Protein 1U7L (pdb70)

Radius of gyration: 34.88 Å; Cα contacts (8 Å, |Δi|>4): 505; chains: 1; bounding box: 40×66×103 Å

Nearest PDB structures (foldseek):
  1u7l-assembly1_A  TM=1.003E+00  e=3.099E-62  Saccharomyces cerevisiae
  3j9u-assembly1_O  TM=9.100E-01  e=1.781E-46  Saccharomyces cerevisiae
  9brt-assembly1_6  TM=9.009E-01  e=5.399E-28  Mus musculus
  6vqi-assembly1_G  TM=9.034E-01  e=8.541E-28  Rattus norvegicus
  7uzj-assembly1_G  TM=8.502E-01  e=1.818E-26  Rattus norvegicus

Organism: Saccharomyces cerevisiae (strain ATCC 204508 / S288c) (NCBI:txid559292)

Secondary structure (DSSP, 8-state):
-----EEEEEEEETT---TTSTT--HHHHHHHTGGGGTSEEEE------B-S-GGGHHHHHHHHHHHHHHHHHHHHHHHHHHHHTTSS-SSS--S--BTTB-HHHHHHT----TTTS-TTSBHHHHHHHHHHHHHHHHHHHHHHHHHHHHHHHHHHHHHHHT-S-TTTS--TTT--GGGS--S-SSEEEEEEEEEGGGHHHHHHHGGGSSTTBPTT--EEEEE-SSEEEEEEEEEGGGHHHHHHHHHHTT-EEE-----HHHHHHHHHHHHHHHHHHHHHHHHHHHHHHHHHHHHHHHHHHHHHHHHHHHHHHHH-SS--EEEEEEEEPTT-HHHHHHHHHHHHGGGG-TT----SSEEEEEE-

Foldseek 3Di:
DAFWWKKKKAKDFQPAWFPVDPPDDRVVCCQAPQVRNPWDKAFADFDPAAAPDPVCLVVLLVLLVVLLVVLLVLLVVLLVVCCVLVVAHDRDGSADDFPPHRPVVCRRDPDDPCVPQPRVDHSVVSSVVLSVVLVVLSVVLVVLVVQLVVLVVLLVVLVVLQDDAPLRHNCLVQDDPVLWDPDDPWKIKWKKKAFPVCVVVCVVPLCVLWPFWDPPSWDFRDHDPTTTIIMTMGTPVTVVSSCVSCVVVVIRIDDDDDDPVVSVVSVVSNVVSVVSSVVSSVVSNVSSNVSSNSSVSSSVSSVSSSLQSQCCVQVNDPRRMRIMMIGAGGPCPVVSLVSCCNTRLCSLPPVPCVPSRRMDMDID

Sequence (364 aa):
LYTANDFILISLPQNAQPVTAPGSKTDSWFNETLIGGRAFVSDFKIPEFKIGSLDTLIVESEELSKVDNQIGASIGKIIEILQGLNETSTNAYRTLPINNMPVPEYLENFQWQTRKFKLDKSIKDLITLISNESSQLDADVRATYANYNSAKTNLAAAERKKTGDLSVRSLHDIVKPEDFVLNSEHLTTVLVAVPKSLKSDFEKSYETLSKNVVPASASVIAEDAEYVLFNVHLFKKNVQEFTTAAREKKFIPREFNYSEELIDQLKKEHDSAASLEQSLRVQLVRLAKTAYVDVFINWFHIKALRVYVESVLRYGLPPHFNIKIIAVPPKNLSKCKSELIDAFGFLGGNAFMYEPFVMYIINL

GO terms:
  GO:0000221 vacuolar proton-transporting V-type ATPase, V1 domain (C, TAS)
  GO:0007035 vacuolar acidification (P, TAS)
  GO:0046961 proton-transporting ATPase activity, rotational mechanism (F, TAS)
  GO:0000329 fungal-type vacuole membrane (C, HDA)
  GO:0005515 protein binding (F, IPI)
  GO:1902600 proton transmembrane transport (P, IDA)
  GO:0000221 vacuolar proton-transporting V-type ATPase, V1 domain (C, IDA)
  GO:1902600 proton transmembrane transport (P, IC)
  GO:0007035 vacuolar acidification (P, IC)
  GO:0046961 proton-transporting ATPase activity, rotational mechanism (F, IC)

InterPro domains:
  IPR004907 ATPase, V1 complex, subunit C [PF03223] (11-386)
  IPR004907 ATPase, V1 complex, subunit C [PTHR10137] (10-392)
  IPR004907 ATPase, V1 complex, subunit C [cd14785] (11-390)
  IPR036132 Vacuolar ATP synthase subunit C superfamily [SSF118203] (6-392)

B-factor: mean 35.55, std 11.88, range [16.34, 91.63]

CATH classification: 3.30.70.1180 (+2 more: 1.20.1460.10, 3.30.70.100)

Solvent-accessible surface area: 19521 Å² total; per-residue (Å²): 192,128,49,32,60,15,13,0,1,1,0,2,26,110,135,9,104,3,84,84,16,119,88,36,161,12,78,38,7,1,83,122,65,0,10,59,29,184,12,114,21,17,87,5,124,32,25,134,5,102,39,56,45,118,133,54,5,113,99,9,20,111,67,0,35,107,1,8,96,82,8,19,70,10,7,30,54,1,30,107,6,1,39,66,12,130,51,26,56,76,83,37,178,21,40,23,77,0,89,152,57,78,4,71,73,17,3,69,92,5,117,11,78,71,236,100,1,107,57,93,70,22,0,128,70,0,8,70,64,0,19,90,49,4,64,105,29,26,49,52,2,116,65,28,63,62,80,11,54,62,3,100,93,79,26,58,50,3,82,190,84,58,80,53,51,6,20,104,42,23,3,4,61,49,14,131,50,141,20,18,44,72,163,31,144,125,59,24,11,17,2,0,0,0,32,89,107,48,72,56,49,0,79,169,19,13,72,120,16,8,145,60,11,52,101,88,16,26,51,60,40,20,115,43,92,112,35,2,0,4,7,0,37,0,73,95,163,12,40,157,84,0,22,78,24,0,144,137,72,147,0,68,15,38,171,28,124,32,48,97,127,68,11,60,103,36,83,117,59,40,94,69,7,39,68,87,30,121,50,14,79,79,80,0,23,143,44,0,75,79,0,1,31,59,0,1,20,1,19,0,0,0,14,0,0,39,0,7,0,34,0,8,66,75,44,31,85,87,33,103,24,27,22,10,6,0,29,9,34,60,195,44,41,95,112,0,51,54,38,0,57,87,0,0,14,81,45,16,33,132,98,119,220,166,39,14,1,1,8,42,53,4,104,24

Structure (mmCIF, N/CA/C/O backbone):
data_1U7L
#
_entry.id   1U7L
#
_cell.length_a   62.537
_cell.length_b   62.537
_cell.length_c   337.375
_cell.angle_alpha   90.00
_cell.angle_beta   90.00
_cell.angle_gamma   90.00
#
_symmetry.space_group_name_H-M   'P 43 21 2'
#
loop_
_entity.id
_entity.type
_entity.pdbx_description
1 polymer 'Vacuolar ATP synthase subunit C'
2 non-polymer 'L(+)-TARTARIC ACID'
3 water water
#
loop_
_atom_site.group_PDB
_atom_site.id
_atom_site.type_symbol
_atom_site.label_atom_id
_atom_site.label_alt_id
_atom_site.label_comp_id
_atom_site.label_asym_id
_atom_site.label_entity_id
_atom_site.label_seq_id
_atom_site.pdbx_PDB_ins_code
_atom_site.Cartn_x
_atom_site.Cartn_y
_atom_site.Cartn_z
_atom_site.occupancy
_atom_site.B_iso_or_equiv
_atom_site.auth_seq_id
_atom_site.auth_comp_id
_atom_site.auth_asym_id
_atom_site.auth_atom_id
_atom_site.pdbx_PDB_model_num
ATOM 1 N N . LEU A 1 5 ? 18.511 -14.990 143.307 1.00 44.88 5 LEU A N 1
ATOM 2 C CA . LEU A 1 5 ? 18.605 -14.261 142.013 1.00 44.38 5 LEU A CA 1
ATOM 3 C C . LEU A 1 5 ? 17.378 -13.368 141.804 1.00 44.36 5 LEU A C 1
ATOM 4 O O . LEU A 1 5 ? 16.245 -13.848 141.776 1.00 44.53 5 LEU A O 1
ATOM 9 N N . TYR A 1 6 ? 17.622 -12.072 141.664 1.00 44.20 6 TYR A N 1
ATOM 10 C CA . TYR A 1 6 ? 16.577 -11.098 141.354 1.00 43.68 6 TYR A CA 1
ATOM 11 C C . TYR A 1 6 ? 16.593 -10.841 139.842 1.00 41.71 6 TYR A C 1
ATOM 12 O O . TYR A 1 6 ? 17.665 -10.601 139.278 1.00 42.35 6 TYR A O 1
ATOM 21 N N . THR A 1 7 ? 15.429 -10.914 139.182 1.00 38.19 7 THR A N 1
ATOM 22 C CA . THR A 1 7 ? 15.363 -10.677 137.733 1.00 34.95 7 THR A CA 1
ATOM 23 C C . THR A 1 7 ? 14.547 -9.417 137.509 1.00 33.42 7 THR A C 1
ATOM 24 O O . THR A 1 7 ? 13.392 -9.352 137.922 1.00 33.22 7 THR A O 1
ATOM 28 N N . ALA A 1 8 ? 15.173 -8.417 136.901 1.00 31.55 8 ALA A N 1
ATOM 29 C CA . ALA A 1 8 ? 14.531 -7.115 136.740 1.00 30.49 8 ALA A CA 1
ATOM 30 C C . ALA A 1 8 ? 13.491 -7.238 135.638 1.00 29.27 8 ALA A C 1
ATOM 31 O O . ALA A 1 8 ? 13.745 -7.927 134.641 1.00 29.52 8 ALA A O 1
ATOM 33 N N . ASN A 1 9 ? 12.361 -6.529 135.797 1.00 28.60 9 ASN A N 1
ATOM 34 C CA . ASN A 1 9 ? 11.326 -6.473 134.773 1.00 28.08 9 ASN A CA 1
ATOM 35 C C . ASN A 1 9 ? 11.094 -4.988 134.565 1.00 27.07 9 ASN A C 1
ATOM 36 O O . ASN A 1 9 ? 10.196 -4.401 135.168 1.00 26.41 9 ASN A O 1
ATOM 41 N N . ASP A 1 10 ? 11.946 -4.394 133.744 1.00 26.09 10 ASP A N 1
ATOM 42 C CA . ASP A 1 10 ? 11.912 -2.950 133.533 1.00 25.28 10 ASP A CA 1
ATOM 43 C C . ASP A 1 10 ? 11.259 -2.623 132.213 1.00 24.22 10 ASP A C 1
ATOM 44 O O . ASP A 1 10 ? 11.360 -3.380 131.248 1.00 23.98 10 ASP A O 1
ATOM 49 N N . PHE A 1 11 ? 10.626 -1.451 132.172 1.00 23.69 11 PHE A N 1
ATOM 50 C CA . PHE A 1 11 ? 9.937 -0.975 130.976 1.00 23.45 11 PHE A CA 1
ATOM 51 C C . PHE A 1 11 ? 10.360 0.460 130.722 1.00 22.86 11 PHE A C 1
ATOM 52 O O . PHE A 1 11 ? 10.660 1.188 131.677 1.00 23.23 11 PHE A O 1
ATOM 60 N N . ILE A 1 12 ? 10.402 0.850 129.456 1.00 22.51 12 ILE A N 1
ATOM 61 C CA . ILE A 1 12 ? 10.664 2.246 129.109 1.00 21.99 12 ILE A CA 1
ATOM 62 C C . ILE A 1 12 ? 9.461 2.790 128.338 1.00 21.68 12 ILE A C 1
ATOM 63 O O . ILE A 1 12 ? 8.995 2.163 127.379 1.00 23.73 12 ILE A O 1
ATOM 68 N N . LEU A 1 13 ? 8.956 3.924 128.788 1.00 22.27 13 LEU A N 1
ATOM 69 C CA . LEU A 1 13 ? 7.952 4.678 127.993 1.00 21.73 13 LEU A CA 1
ATOM 70 C C . LEU A 1 13 ? 8.732 5.756 127.256 1.00 22.41 13 LEU A C 1
ATOM 71 O O . LEU A 1 13 ? 9.471 6.520 127.885 1.00 23.37 13 LEU A O 1
ATOM 76 N N . ILE A 1 14 ? 8.583 5.810 125.938 1.00 21.63 14 ILE A N 1
ATOM 77 C CA . ILE A 1 14 ? 9.273 6.801 125.143 1.00 23.38 14 ILE A CA 1
ATOM 78 C C . ILE A 1 14 ? 8.301 7.492 124.180 1.00 23.07 14 ILE A C 1
ATOM 79 O O . ILE A 1 14 ? 7.413 6.845 123.633 1.00 22.47 14 ILE A O 1
ATOM 84 N N . SER A 1 15 ? 8.475 8.795 124.011 1.00 22.29 15 SER A N 1
ATOM 85 C CA . SER A 1 15 ? 7.705 9.556 123.007 1.00 22.37 15 SER A CA 1
ATOM 86 C C . SER A 1 15 ? 8.677 10.356 122.159 1.00 24.00 15 SER A C 1
ATOM 87 O O . SER A 1 15 ? 9.631 10.920 122.694 1.00 24.76 15 SER A O 1
ATOM 90 N N . LEU A 1 16 ? 8.422 10.414 120.850 1.00 24.59 16 LEU A N 1
ATOM 91 C CA . LEU A 1 16 ? 9.258 11.187 119.924 1.00 25.88 16 LEU A CA 1
ATOM 92 C C . LEU A 1 16 ? 8.354 11.940 118.954 1.00 26.98 16 LEU A C 1
ATOM 93 O O . LEU A 1 16 ? 7.212 11.507 118.726 1.00 27.27 16 LEU A O 1
ATOM 98 N N . PRO A 1 17 ? 8.866 13.021 118.331 1.00 28.42 17 PRO A N 1
ATOM 99 C CA . PRO A 1 17 ? 8.138 13.577 117.187 1.00 29.27 17 PRO A CA 1
ATOM 100 C C . PRO A 1 17 ? 7.907 12.504 116.147 1.00 31.12 17 PRO A C 1
ATOM 101 O O . PRO A 1 17 ? 8.760 11.628 115.947 1.00 30.38 17 PRO A O 1
ATOM 105 N N . GLN A 1 18 ? 6.742 12.585 115.501 1.00 33.38 18 GLN A N 1
ATOM 106 C CA . GLN A 1 18 ? 6.304 11.620 114.516 1.00 36.74 18 GLN A CA 1
ATOM 107 C C . GLN A 1 18 ? 7.393 11.346 113.487 1.00 37.28 18 GLN A C 1
ATOM 108 O O . GLN A 1 18 ? 7.643 10.193 113.136 1.00 37.97 18 GLN A O 1
ATOM 114 N N . ASN A 1 19 ? 8.047 12.406 113.023 1.00 38.29 19 ASN A N 1
ATOM 115 C CA . ASN A 1 19 ? 9.031 12.275 111.942 1.00 40.05 19 ASN A CA 1
ATOM 116 C C . ASN A 1 19 ? 10.494 12.153 112.374 1.00 40.22 19 ASN A C 1
ATOM 117 O O . ASN A 1 19 ? 11.383 12.217 111.530 1.00 40.23 19 ASN A O 1
ATOM 122 N N . ALA A 1 20 ? 10.739 11.989 113.677 1.00 39.95 20 ALA A N 1
ATOM 123 C CA . ALA A 1 20 ? 12.088 11.814 114.196 1.00 40.48 20 ALA A CA 1
ATOM 124 C C . ALA A 1 20 ? 12.645 10.463 113.775 1.00 41.24 20 ALA A C 1
ATOM 125 O O . ALA A 1 20 ? 11.937 9.453 113.814 1.00 40.62 20 ALA A O 1
ATOM 127 N N . GLN A 1 21 ? 13.914 10.471 113.362 1.00 42.15 21 GLN A N 1
ATOM 128 C CA . GLN A 1 21 ? 14.634 9.269 112.957 1.00 43.17 21 GLN A CA 1
ATOM 129 C C . GLN A 1 21 ? 15.919 9.122 113.769 1.00 43.29 21 GLN A C 1
ATOM 130 O O . GLN A 1 21 ? 16.484 10.121 114.218 1.00 42.75 21 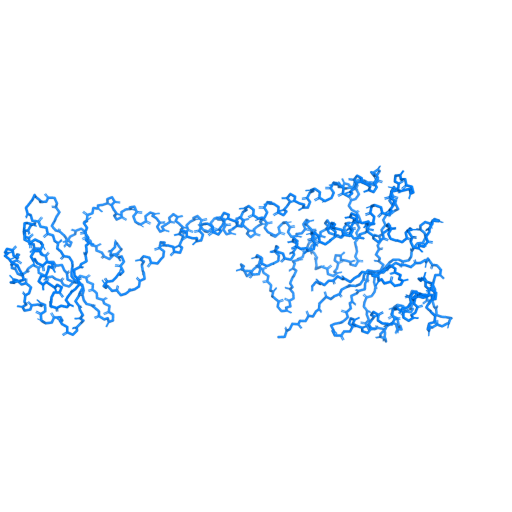GLN A O 1
ATOM 136 N N . PRO A 1 22 ? 16.368 7.872 113.987 1.00 43.60 22 PRO A N 1
ATOM 137 C CA . PRO A 1 22 ? 17.592 7.650 114.758 1.00 44.53 22 PRO A CA 1
ATOM 138 C C . PRO A 1 22 ? 18.825 8.145 114.003 1.00 45.20 22 PRO A C 1
ATOM 139 O O . PRO A 1 22 ? 19.014 7.782 112.842 1.00 45.23 22 PRO A O 1
ATOM 143 N N . VAL A 1 23 ? 19.638 8.983 114.644 1.00 46.28 23 VAL A N 1
ATOM 144 C CA . VAL A 1 23 ? 20.856 9.495 113.991 1.00 47.78 23 VAL A CA 1
ATOM 145 C C . VAL A 1 23 ? 21.872 8.386 113.691 1.00 48.61 23 VAL A C 1
ATOM 146 O O . VAL A 1 23 ? 22.623 8.482 112.714 1.00 49.05 23 VAL A O 1
ATOM 150 N N . THR A 1 24 ? 21.858 7.337 114.513 1.00 49.09 24 THR A N 1
ATOM 151 C CA . THR A 1 24 ? 22.809 6.226 114.412 1.00 49.85 24 THR A CA 1
ATOM 152 C C . THR A 1 24 ? 22.461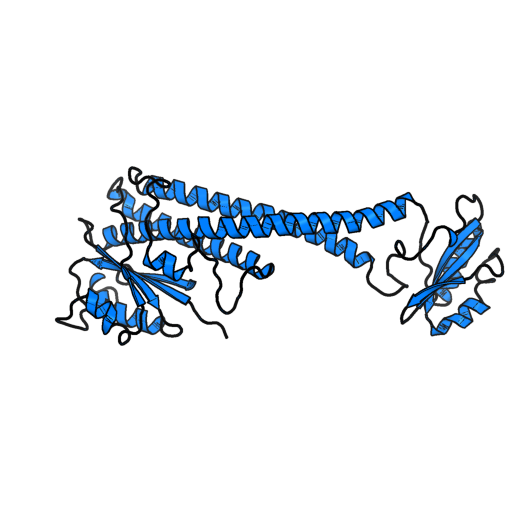 5.220 113.311 1.00 50.72 24 THR A C 1
ATOM 153 O O . THR A 1 24 ? 23.275 4.357 112.976 1.00 51.05 24 THR A O 1
ATOM 157 N N . ALA A 1 25 ? 21.255 5.314 112.762 1.00 51.30 25 ALA A N 1
ATOM 158 C CA . ALA A 1 25 ? 20.857 4.444 111.656 1.00 52.19 25 ALA A CA 1
ATOM 159 C C . ALA A 1 25 ? 20.211 5.254 110.528 1.00 53.12 25 ALA A C 1
ATOM 160 O O . ALA A 1 25 ? 18.994 5.189 110.325 1.00 53.34 25 ALA A O 1
ATOM 162 N N . PRO A 1 26 ? 21.028 6.039 109.795 1.00 54.12 26 PRO A N 1
ATOM 163 C CA . PRO A 1 26 ? 20.502 6.873 108.711 1.00 54.65 26 PRO A CA 1
ATOM 164 C C . PRO A 1 26 ? 19.823 6.026 107.633 1.00 54.97 26 PRO A C 1
ATOM 165 O O . PRO A 1 26 ? 20.354 4.990 107.235 1.00 55.49 26 PRO A O 1
ATOM 169 N N . GLY A 1 27 ? 18.642 6.451 107.190 1.00 54.94 27 GLY A N 1
ATOM 170 C CA . GLY A 1 27 ? 17.879 5.689 106.207 1.00 54.68 27 GLY A CA 1
ATOM 171 C C . GLY A 1 27 ? 17.046 4.533 106.746 1.00 54.41 27 GLY A C 1
ATOM 172 O O . GLY A 1 27 ? 16.406 3.827 105.970 1.00 54.78 27 GLY A O 1
ATOM 173 N N . SER A 1 28 ? 17.051 4.333 108.067 1.00 53.80 28 SER A N 1
ATOM 174 C CA . SER A 1 28 ? 16.146 3.374 108.707 1.00 53.02 28 SER A CA 1
ATOM 175 C C . SER A 1 28 ? 14.809 4.023 109.034 1.00 52.19 28 SER A C 1
ATOM 176 O O . SER A 1 28 ? 14.760 5.203 109.396 1.00 52.72 28 SER A O 1
ATOM 179 N N . LYS A 1 29 ? 13.732 3.253 108.894 1.00 50.43 29 LYS A N 1
ATOM 180 C CA . LYS A 1 29 ? 12.416 3.660 109.388 1.00 49.14 29 LYS A CA 1
ATOM 181 C C . LYS A 1 29 ? 12.421 3.502 110.912 1.00 47.08 29 LYS A C 1
ATOM 182 O O . LYS A 1 29 ? 12.821 2.461 111.431 1.00 46.44 29 LYS A O 1
ATOM 188 N N . THR A 1 30 ? 12.006 4.545 111.621 1.00 44.81 30 THR A N 1
ATOM 189 C CA . THR A 1 30 ? 12.042 4.537 113.090 1.00 42.74 30 THR A CA 1
ATOM 190 C C . THR A 1 30 ? 11.305 3.340 113.694 1.00 41.33 30 THR A C 1
ATOM 191 O O . THR A 1 30 ? 11.835 2.671 114.573 1.00 41.01 30 THR A O 1
ATOM 195 N N . ASP A 1 31 ? 10.104 3.041 113.208 1.00 40.47 31 ASP A N 1
ATOM 196 C CA . ASP A 1 31 ? 9.352 1.913 113.760 1.00 40.19 31 ASP A CA 1
ATOM 197 C C . ASP A 1 31 ? 10.045 0.562 113.587 1.00 40.40 31 ASP A C 1
ATOM 198 O O . ASP A 1 31 ? 10.039 -0.253 114.507 1.00 40.33 31 ASP A O 1
ATOM 203 N N . SER A 1 32 ? 10.646 0.314 112.420 1.00 40.67 32 SER A N 1
ATOM 204 C CA . SER A 1 32 ? 11.418 -0.930 112.255 1.00 40.74 32 SER A CA 1
ATOM 205 C C . SER A 1 32 ? 12.728 -0.941 113.049 1.00 39.67 32 SER A C 1
ATOM 206 O O . SER A 1 32 ? 13.097 -1.980 113.581 1.00 40.29 32 SER A O 1
ATOM 209 N N . TRP A 1 33 ? 13.412 0.206 113.142 1.00 38.44 33 TRP A N 1
ATOM 210 C CA . TRP A 1 33 ? 14.604 0.335 113.994 1.00 36.87 33 TRP A CA 1
ATOM 211 C C . TRP A 1 33 ? 14.342 -0.154 115.421 1.00 36.34 33 TRP A C 1
ATOM 212 O O . TRP A 1 33 ? 15.135 -0.918 116.000 1.00 35.24 33 TRP A O 1
ATOM 223 N N . PHE A 1 34 ? 13.231 0.298 116.004 1.00 35.70 34 PHE A N 1
ATOM 224 C CA . PHE A 1 34 ? 12.870 -0.134 117.346 1.00 34.65 34 PHE A CA 1
ATOM 225 C C . PHE A 1 34 ? 12.779 -1.649 117.461 1.00 35.76 34 PHE A C 1
ATOM 226 O O . PHE A 1 34 ? 13.144 -2.212 118.495 1.00 34.87 34 PHE A O 1
ATOM 234 N N . ASN A 1 35 ? 12.265 -2.296 116.404 1.00 36.88 35 ASN A N 1
ATOM 235 C CA .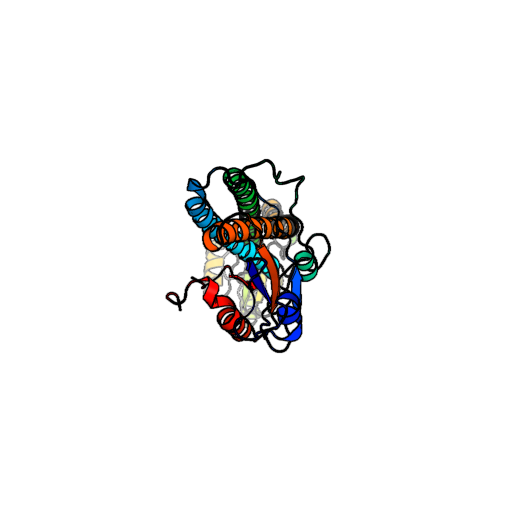 ASN A 1 35 ? 12.029 -3.737 116.390 1.00 38.57 35 ASN A CA 1
ATOM 236 C C . ASN A 1 35 ? 13.287 -4.561 116.064 1.00 38.93 35 ASN A C 1
ATOM 237 O O . ASN A 1 35 ? 13.491 -5.646 116.606 1.00 38.81 35 ASN A O 1
ATOM 242 N N . GLU A 1 36 ? 14.114 -4.029 115.170 1.00 40.21 36 GLU A N 1
ATOM 243 C CA . GLU A 1 36 ? 15.174 -4.800 114.520 1.00 41.05 36 GLU A CA 1
ATOM 244 C C . GLU A 1 36 ? 16.607 -4.394 114.901 1.00 40.93 36 GLU A C 1
ATOM 245 O O . GLU A 1 36 ? 17.521 -5.228 114.834 1.00 41.88 36 GLU A O 1
ATOM 251 N N . THR A 1 37 ? 16.811 -3.137 115.304 1.00 39.98 37 THR A N 1
ATOM 252 C CA . THR A 1 37 ? 18.164 -2.601 115.512 1.00 39.35 37 THR A CA 1
ATOM 253 C C . THR A 1 37 ? 18.486 -2.280 116.977 1.00 38.54 37 THR A C 1
ATOM 254 O O . THR A 1 37 ? 19.576 -2.613 117.487 1.00 37.78 37 THR A O 1
ATOM 258 N N . LEU A 1 38 ? 17.547 -1.618 117.657 1.00 36.79 38 LEU A N 1
ATOM 259 C CA . LEU A 1 38 ? 17.721 -1.303 119.072 1.00 35.85 38 LEU A CA 1
ATOM 260 C C . LEU A 1 38 ? 18.096 -2.575 119.828 1.00 36.23 38 LEU A C 1
ATOM 261 O O . LEU A 1 38 ? 17.368 -3.567 119.761 1.00 36.26 38 LEU A O 1
ATOM 266 N N . ILE A 1 39 ? 19.217 -2.513 120.554 1.00 36.43 39 ILE A N 1
ATOM 267 C CA . ILE A 1 39 ? 19.855 -3.675 121.223 1.00 37.02 39 ILE A CA 1
ATOM 268 C C . ILE A 1 39 ? 19.822 -4.989 120.412 1.00 37.57 39 ILE A C 1
ATOM 269 O O . ILE A 1 39 ? 19.556 -6.068 120.947 1.00 38.29 39 ILE A O 1
ATOM 274 N N . GLY A 1 40 ? 20.117 -4.877 119.125 1.00 38.39 40 GLY A N 1
ATOM 275 C CA . GLY A 1 40 ? 20.140 -6.039 118.229 1.00 39.30 40 GLY A CA 1
ATOM 276 C C . GLY A 1 40 ? 18.791 -6.705 118.010 1.00 39.95 40 GLY A C 1
ATOM 277 O O . GLY A 1 40 ? 18.733 -7.903 117.718 1.00 40.26 40 GLY A O 1
ATOM 278 N N . GLY A 1 41 ? 17.703 -5.941 118.160 1.00 39.74 41 GLY A N 1
ATOM 279 C CA . GLY A 1 41 ? 16.344 -6.470 117.982 1.00 39.31 41 GLY A CA 1
ATOM 280 C C . GLY A 1 41 ? 15.802 -7.267 119.159 1.00 38.69 41 GLY A C 1
ATOM 281 O O . GLY A 1 41 ? 14.784 -7.954 119.034 1.00 39.10 41 GLY A O 1
ATOM 282 N N . ARG A 1 42 ? 16.449 -7.152 120.315 1.00 37.91 42 ARG A N 1
ATOM 283 C CA . ARG A 1 42 ? 16.110 -7.971 121.487 1.00 37.38 42 ARG A CA 1
ATOM 284 C C . ARG A 1 42 ? 15.074 -7.390 122.462 1.00 37.01 42 ARG A C 1
ATOM 285 O O . ARG A 1 42 ? 14.610 -8.080 123.370 1.00 36.80 42 ARG A O 1
ATOM 293 N N . ALA A 1 43 ? 14.709 -6.122 122.275 1.00 35.83 43 ALA A N 1
ATOM 294 C CA . ALA A 1 43 ? 13.619 -5.541 123.072 1.00 35.54 43 ALA A CA 1
ATOM 295 C C . ALA A 1 43 ? 12.258 -5.939 122.480 1.00 34.80 43 ALA A C 1
ATOM 296 O O . ALA A 1 43 ? 12.174 -6.301 121.306 1.00 35.26 43 ALA A O 1
ATOM 298 N N . PHE A 1 44 ? 11.216 -5.907 123.307 1.00 34.10 44 PHE A N 1
ATOM 299 C CA . PHE A 1 44 ? 9.836 -6.074 122.841 1.00 33.01 44 PHE A CA 1
ATOM 300 C C . PHE A 1 44 ? 9.140 -4.718 122.902 1.00 31.82 44 PHE A C 1
ATOM 301 O O . PHE A 1 44 ? 8.851 -4.211 123.998 1.00 31.75 44 PHE A O 1
ATOM 309 N N . VAL A 1 45 ? 8.861 -4.155 121.728 1.00 30.39 45 VAL A N 1
ATOM 310 C CA . VAL A 1 45 ? 8.390 -2.776 121.614 1.00 29.87 45 VAL A CA 1
ATOM 311 C C . VAL A 1 45 ? 6.918 -2.779 121.169 1.00 29.74 45 VAL A C 1
ATOM 312 O O . VAL A 1 45 ? 6.574 -3.488 120.223 1.00 29.46 45 VAL A O 1
ATOM 316 N N . SER A 1 46 ? 6.060 -2.034 121.870 1.00 27.86 46 SER A N 1
ATOM 317 C CA . SER A 1 46 ? 4.637 -1.937 121.519 1.00 27.81 46 SER A CA 1
ATOM 318 C C . SER A 1 46 ? 4.237 -0.464 121.354 1.00 27.26 46 SER A C 1
ATOM 319 O O . SER A 1 46 ? 4.807 0.422 122.008 1.00 25.29 46 SER A O 1
ATOM 322 N N . ASP A 1 47 ? 3.254 -0.184 120.496 1.00 26.63 47 ASP A N 1
ATOM 323 C CA . ASP A 1 47 ? 2.619 1.132 120.529 1.00 26.72 47 ASP A CA 1
ATOM 324 C C . ASP A 1 47 ? 1.986 1.368 121.904 1.00 25.33 47 ASP A C 1
ATOM 325 O O . ASP A 1 47 ? 1.429 0.444 122.512 1.00 26.07 47 ASP A O 1
ATOM 330 N N . PHE A 1 48 ? 2.029 2.611 122.369 1.00 24.53 48 PHE A N 1
ATOM 331 C CA . PHE A 1 48 ? 1.402 3.018 123.628 1.00 23.50 48 PHE A CA 1
ATOM 332 C C . PHE A 1 48 ? 0.491 4.175 123.316 1.00 24.03 48 P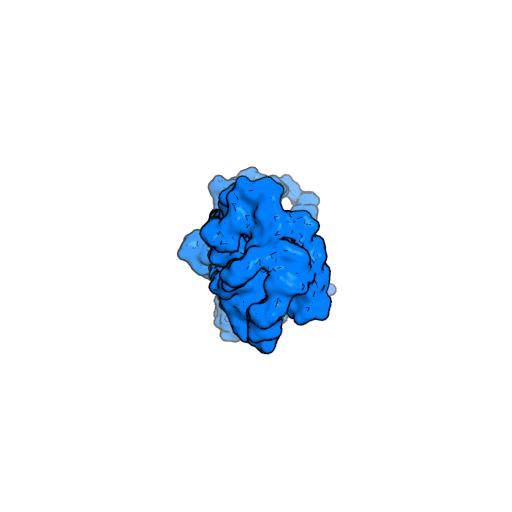HE A C 1
ATOM 333 O O . PHE A 1 48 ? 0.948 5.287 123.050 1.00 24.39 48 PHE A O 1
ATOM 341 N N . LYS A 1 49 ? -0.806 3.881 123.311 1.00 23.22 49 LYS A N 1
ATOM 342 C CA . LYS A 1 49 ? -1.789 4.844 122.810 1.00 23.92 49 LYS A CA 1
ATOM 343 C C . LYS A 1 49 ? -2.222 5.837 123.900 1.00 22.68 49 LYS A C 1
ATOM 344 O O . LYS A 1 49 ? -2.674 5.436 124.975 1.00 23.38 49 LYS A O 1
ATOM 350 N N . ILE A 1 50 ? -2.064 7.127 123.610 1.00 23.11 50 ILE A N 1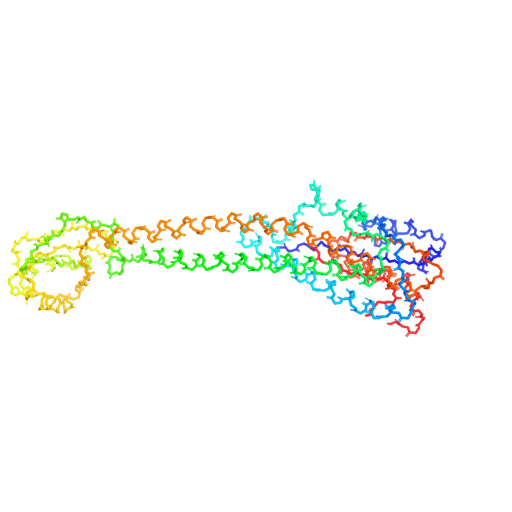
ATOM 351 C CA . ILE A 1 50 ? -2.442 8.185 124.527 1.00 22.66 50 ILE A CA 1
ATOM 352 C C . ILE A 1 50 ? -3.423 9.144 123.830 1.00 23.76 50 ILE A C 1
ATOM 353 O O . ILE A 1 50 ? -3.149 9.555 122.662 1.00 24.18 50 ILE A O 1
ATOM 358 N N . PRO A 1 51 ? -4.524 9.510 124.529 1.00 24.40 51 PRO A N 1
ATOM 359 C CA . PRO A 1 51 ? -5.526 10.450 124.031 1.00 24.93 51 PRO A CA 1
ATOM 360 C C . PRO A 1 51 ? -4.923 11.823 123.817 1.00 24.77 51 PRO A C 1
ATOM 361 O O . PRO A 1 51 ? -3.906 12.170 124.421 1.00 24.33 51 PRO A O 1
ATOM 365 N N . GLU A 1 52 ? -5.583 12.616 122.982 1.00 23.96 52 GLU A N 1
ATOM 366 C CA . GLU A 1 52 ? -5.201 14.014 122.880 1.00 24.55 52 GLU A CA 1
ATOM 367 C C . GLU A 1 52 ? -5.901 14.793 123.987 1.00 23.74 52 GLU A C 1
ATOM 368 O O . GLU A 1 52 ? -7.063 15.236 123.851 1.00 23.33 52 GLU A O 1
ATOM 374 N N . PHE A 1 53 ? -5.228 14.983 125.110 1.00 22.33 53 PHE A N 1
ATOM 375 C CA . PHE A 1 53 ? -5.873 15.588 126.255 1.00 21.42 53 PHE A CA 1
ATOM 376 C C . PHE A 1 53 ? -6.150 17.044 126.050 1.00 22.21 53 PHE A C 1
ATOM 377 O O . PHE A 1 53 ? -5.449 17.716 125.289 1.00 21.91 53 PHE A O 1
ATOM 385 N N . LYS A 1 54 ? -7.170 17.521 126.734 1.00 21.28 54 LYS A N 1
ATOM 386 C CA . LYS A 1 54 ? -7.540 18.922 126.733 1.00 24.41 54 LYS A CA 1
ATOM 387 C C . LYS A 1 54 ? -6.558 19.705 127.592 1.00 24.69 54 LYS A C 1
ATOM 388 O O . LYS A 1 54 ? -6.571 19.586 128.819 1.00 25.19 54 LYS A O 1
ATOM 394 N N . ILE A 1 55 ? -5.752 20.532 126.938 1.00 25.60 55 ILE A N 1
ATOM 395 C CA . ILE A 1 55 ? -4.844 21.440 127.628 1.00 27.08 55 ILE A CA 1
ATOM 396 C C . ILE A 1 55 ? -5.684 22.665 128.000 1.00 28.43 55 ILE A C 1
ATOM 397 O O . ILE A 1 55 ? -6.232 23.335 127.122 1.00 30.17 55 ILE A O 1
ATOM 402 N N . GLY A 1 56 ? -5.794 22.963 129.283 1.00 29.81 56 GLY A N 1
ATOM 403 C CA . GLY A 1 56 ? -6.607 24.102 129.700 1.00 29.26 56 GLY A CA 1
ATOM 404 C C . GLY A 1 56 ? -5.983 25.420 129.266 1.00 29.41 56 GLY A C 1
ATOM 405 O O . GLY A 1 56 ? -6.679 26.341 128.863 1.00 28.77 56 GLY A O 1
ATOM 406 N N . SER A 1 57 ? -4.664 25.502 129.376 1.00 28.99 57 SER A N 1
ATOM 407 C CA . SER A 1 57 ? -3.938 26.713 129.066 1.00 29.51 57 SER A CA 1
ATOM 408 C C . SER A 1 57 ? -2.493 26.362 128.760 1.00 29.23 57 SER A C 1
ATOM 409 O O . SER A 1 57 ? -1.868 25.553 129.482 1.00 28.16 57 SER A O 1
ATOM 412 N N . LEU A 1 58 ? -1.940 26.958 127.708 1.00 27.88 58 LEU A N 1
ATOM 413 C CA . LEU A 1 58 ? -0.553 26.695 127.381 1.00 28.98 58 LEU A CA 1
ATOM 414 C C . LEU A 1 58 ? 0.350 27.106 128.564 1.00 30.20 58 LEU A C 1
ATOM 415 O O . LEU A 1 58 ? 1.406 26.511 128.783 1.00 30.81 58 LEU A O 1
ATOM 420 N N . ASP A 1 59 ? -0.095 28.117 129.312 1.00 31.09 59 ASP A N 1
ATOM 421 C CA . ASP A 1 59 ? 0.659 28.682 130.457 1.00 32.84 59 ASP A CA 1
ATOM 422 C C . ASP A 1 59 ? 0.801 27.748 131.650 1.00 33.03 59 ASP A C 1
ATOM 423 O O . ASP A 1 59 ? 1.655 27.976 132.516 1.00 33.89 59 ASP A O 1
ATOM 428 N N . THR A 1 60 ? -0.055 26.738 131.761 1.00 32.57 60 THR A N 1
ATOM 429 C CA . THR A 1 60 ? -0.017 25.911 132.972 1.00 31.98 60 THR A CA 1
ATOM 430 C C . THR A 1 60 ? 0.690 24.593 132.719 1.00 31.85 60 THR A C 1
ATOM 431 O O . THR A 1 60 ? 0.699 23.716 133.598 1.00 31.94 60 THR A O 1
ATOM 435 N N . LEU A 1 61 ? 1.264 24.426 131.526 1.00 30.72 61 LEU A N 1
ATOM 436 C CA . LEU A 1 61 ? 1.865 23.139 131.202 1.00 30.03 61 LEU A CA 1
ATOM 437 C C . LEU A 1 61 ? 3.049 22.816 132.117 1.00 30.42 61 LEU A C 1
ATOM 438 O O . LEU A 1 61 ? 3.215 21.662 132.545 1.00 28.88 61 LEU A O 1
ATOM 443 N N . ILE A 1 62 ? 3.875 23.824 132.423 1.00 29.61 62 ILE A N 1
ATOM 444 C CA . ILE A 1 62 ? 5.069 23.545 133.217 1.00 30.70 62 ILE A CA 1
ATOM 445 C C . ILE A 1 62 ? 4.651 23.122 134.623 1.00 30.00 62 ILE A C 1
ATOM 446 O O . ILE A 1 62 ? 5.204 22.150 135.160 1.00 29.96 62 ILE A O 1
ATOM 451 N N . VAL A 1 63 ? 3.639 23.782 135.184 1.00 29.42 63 VAL A N 1
ATOM 452 C CA . VAL A 1 63 ? 3.118 23.428 136.523 1.00 29.99 63 VAL A CA 1
ATOM 453 C C . VAL A 1 63 ? 2.455 22.041 136.538 1.00 29.12 63 VAL A C 1
ATOM 454 O O . VAL A 1 63 ? 2.651 21.247 137.469 1.00 28.12 63 VAL A O 1
ATOM 458 N N . GLU A 1 64 ? 1.711 21.728 135.478 1.00 27.69 64 GLU A N 1
ATOM 459 C CA . GLU A 1 64 ? 1.197 20.356 135.330 1.00 26.28 64 GLU A CA 1
ATOM 460 C C . GLU A 1 64 ? 2.314 19.308 135.211 1.00 25.18 64 GLU A C 1
ATOM 461 O O . GLU A 1 64 ? 2.191 18.223 135.795 1.00 24.77 64 GLU A O 1
ATOM 467 N N . SER A 1 65 ? 3.380 19.608 134.475 1.00 24.85 65 SER A N 1
ATOM 468 C CA . SER A 1 65 ? 4.518 18.684 134.373 1.00 25.83 65 SER A CA 1
ATOM 469 C C . SER A 1 65 ? 5.089 18.412 135.787 1.00 25.28 65 SER A C 1
ATOM 470 O O . SER A 1 65 ? 5.346 17.278 136.187 1.00 24.54 65 SER A O 1
ATOM 473 N N . GLU A 1 66 ? 5.257 19.473 136.561 1.00 25.43 66 GLU A N 1
ATOM 474 C CA . GLU A 1 66 ? 5.784 19.299 137.931 1.00 26.28 66 GLU A CA 1
ATOM 475 C C . GLU A 1 66 ? 4.866 18.458 138.831 1.00 25.95 66 GLU A C 1
ATOM 476 O O . GLU A 1 66 ? 5.334 17.560 139.572 1.00 26.67 66 GLU A O 1
ATOM 482 N N . GLU A 1 67 ? 3.568 18.726 138.767 1.00 24.71 67 GLU A N 1
ATOM 483 C CA . GLU A 1 67 ? 2.582 17.976 139.554 1.00 24.41 67 GLU A CA 1
ATOM 484 C C . GLU A 1 67 ? 2.529 16.520 139.108 1.00 23.32 67 GLU A C 1
ATOM 485 O O . GLU A 1 67 ? 2.387 15.617 139.931 1.00 22.82 67 GLU A O 1
ATOM 491 N N . LEU A 1 68 ? 2.606 16.303 137.803 1.00 22.41 68 LEU A N 1
ATOM 492 C CA . LEU A 1 68 ? 2.592 14.912 137.273 1.00 21.34 68 LEU A CA 1
ATOM 493 C C . LEU A 1 68 ? 3.816 14.123 137.751 1.00 22.44 68 LEU A C 1
ATOM 494 O O . LEU A 1 68 ? 3.700 12.954 138.116 1.00 22.67 68 LEU A O 1
ATOM 499 N N . SER A 1 69 ? 4.980 14.758 137.762 1.00 22.97 69 SER A N 1
ATOM 500 C CA . SER A 1 69 ? 6.157 14.100 138.334 1.00 24.76 69 SER A CA 1
ATOM 501 C C . SER A 1 69 ? 5.884 13.682 139.801 1.00 23.76 69 SER A C 1
ATOM 502 O O . SER A 1 69 ? 6.151 12.526 140.211 1.00 23.27 69 SER A O 1
ATOM 505 N N . LYS A 1 70 ? 5.331 14.597 140.593 1.00 24.30 70 LYS A N 1
ATOM 506 C CA . LYS A 1 70 ? 5.045 14.307 141.995 1.00 24.66 70 LYS A CA 1
ATOM 507 C C . LYS A 1 70 ? 4.079 13.131 142.176 1.00 24.55 70 LYS A C 1
ATOM 508 O O . LYS A 1 70 ? 4.277 12.246 143.012 1.00 23.64 70 LYS A O 1
ATOM 514 N N . VAL A 1 71 ? 2.994 13.162 141.411 1.00 22.25 71 VAL A N 1
ATOM 515 C CA . VAL A 1 71 ? 1.948 12.138 141.539 1.00 22.12 71 VAL A CA 1
ATOM 516 C C . VAL A 1 71 ? 2.435 10.782 141.040 1.00 21.70 71 VAL A C 1
ATOM 517 O O . VAL A 1 71 ? 2.133 9.730 141.657 1.00 22.00 71 VAL A O 1
ATOM 521 N N . ASP A 1 72 ? 3.150 10.771 139.923 1.00 21.39 72 ASP A N 1
ATOM 522 C CA . ASP A 1 72 ? 3.770 9.545 139.377 1.00 21.67 72 ASP A CA 1
ATOM 523 C C . ASP A 1 72 ? 4.635 8.886 140.468 1.00 23.50 72 ASP A C 1
ATOM 524 O O . ASP A 1 72 ? 4.497 7.688 140.768 1.00 23.14 72 ASP A O 1
ATOM 529 N N . ASN A 1 73 ? 5.472 9.705 141.117 1.00 23.13 73 ASN A N 1
ATOM 530 C CA . ASN A 1 73 ? 6.317 9.190 142.209 1.00 26.12 73 ASN A CA 1
ATOM 531 C C . ASN A 1 73 ? 5.530 8.710 143.444 1.00 25.47 73 ASN A C 1
ATOM 532 O O . ASN A 1 73 ? 5.836 7.635 144.036 1.00 26.20 73 ASN A O 1
ATOM 537 N N . GLN A 1 74 ? 4.500 9.465 143.823 1.00 24.89 74 GLN A N 1
ATOM 538 C CA . GLN A 1 74 ? 3.603 9.087 144.921 1.00 25.87 74 GLN A CA 1
ATOM 539 C C . GLN A 1 74 ? 2.834 7.786 144.714 1.00 25.76 74 GLN A C 1
ATOM 540 O O . GLN A 1 74 ? 2.800 6.906 145.598 1.00 24.31 74 GLN A O 1
ATOM 546 N N . ILE A 1 75 ? 2.234 7.633 143.532 1.00 24.08 75 ILE A N 1
ATOM 547 C CA . ILE A 1 75 ? 1.556 6.377 143.253 1.00 23.38 75 ILE A CA 1
ATOM 548 C C . ILE A 1 75 ? 2.533 5.208 143.153 1.00 23.34 75 ILE A C 1
ATOM 549 O O . ILE A 1 75 ? 2.221 4.096 143.600 1.00 23.78 75 ILE A O 1
ATOM 554 N N . GLY A 1 76 ? 3.711 5.439 142.575 1.00 23.68 76 GLY A N 1
ATOM 555 C CA . GLY A 1 76 ? 4.744 4.384 142.475 1.00 24.93 76 GLY A CA 1
ATOM 556 C C . GLY A 1 76 ? 5.131 3.885 143.882 1.00 26.13 76 GLY A C 1
ATOM 557 O O . GLY A 1 76 ? 5.278 2.661 144.125 1.00 26.54 76 GLY A O 1
ATOM 558 N N . ALA A 1 77 ? 5.257 4.829 144.805 1.00 26.62 77 ALA A N 1
ATOM 559 C CA . ALA A 1 77 ? 5.562 4.506 146.230 1.00 27.43 77 ALA A CA 1
ATOM 560 C C . ALA A 1 77 ? 4.427 3.693 146.860 1.00 27.57 77 ALA A C 1
ATOM 561 O O . ALA A 1 77 ? 4.665 2.676 147.554 1.00 26.89 77 ALA A O 1
ATOM 563 N N . SER A 1 78 ? 3.185 4.105 146.599 1.00 27.06 78 SER A N 1
ATOM 564 C CA . SER A 1 78 ? 2.003 3.389 147.087 1.00 26.70 78 SER A CA 1
ATOM 565 C C . SER A 1 78 ? 1.921 1.956 146.562 1.00 27.47 78 SER A C 1
ATOM 566 O O . SER A 1 78 ? 1.722 0.986 147.343 1.00 27.36 78 SER A O 1
ATOM 569 N N . ILE A 1 79 ? 2.108 1.786 145.249 1.00 26.44 79 ILE A N 1
ATOM 570 C CA . ILE A 1 79 ? 2.074 0.454 144.666 1.00 27.97 79 ILE A CA 1
ATOM 571 C C . ILE A 1 79 ? 3.180 -0.449 145.270 1.00 27.09 79 ILE A C 1
ATOM 572 O O . ILE A 1 79 ? 2.932 -1.631 145.565 1.00 26.31 79 ILE A O 1
ATOM 577 N N . GLY A 1 80 ? 4.360 0.135 145.498 1.00 26.98 80 GLY A N 1
ATOM 578 C CA . GLY A 1 80 ? 5.487 -0.585 146.129 1.00 27.99 80 GLY A CA 1
ATOM 579 C C . GLY A 1 80 ? 5.086 -1.113 147.503 1.00 28.09 80 GLY A C 1
ATOM 580 O O . GLY A 1 80 ? 5.389 -2.269 147.837 1.00 29.22 80 GLY A O 1
ATOM 581 N N . LYS A 1 81 ? 4.392 -0.293 148.290 1.00 28.40 81 LYS A N 1
ATOM 582 C CA . LYS A 1 81 ? 3.881 -0.692 149.630 1.00 28.26 81 LYS A CA 1
ATOM 583 C C . LYS A 1 81 ? 2.819 -1.785 149.557 1.00 28.27 81 LYS A C 1
ATOM 584 O O . LYS A 1 81 ? 2.834 -2.758 150.338 1.00 27.24 81 LYS A O 1
ATOM 590 N N . ILE A 1 82 ? 1.869 -1.641 148.634 1.00 25.99 82 ILE A N 1
ATOM 591 C CA . ILE A 1 82 ? 0.838 -2.649 148.490 1.00 26.26 82 ILE A CA 1
ATOM 592 C C . ILE A 1 82 ? 1.450 -4.013 148.155 1.00 26.96 82 ILE A C 1
ATOM 593 O O . ILE A 1 82 ? 1.045 -5.055 148.700 1.00 27.69 82 ILE A O 1
ATOM 598 N N . ILE A 1 83 ? 2.427 -4.004 147.253 1.00 28.08 83 ILE A N 1
ATOM 599 C CA . ILE A 1 83 ? 3.115 -5.225 146.824 1.00 30.16 83 ILE A CA 1
ATOM 600 C C . ILE A 1 83 ? 3.842 -5.842 148.015 1.00 30.53 83 ILE A C 1
ATOM 601 O O . ILE A 1 83 ? 3.738 -7.057 148.247 1.00 30.28 83 ILE A O 1
ATOM 606 N N . GLU A 1 84 ? 4.535 -5.002 148.784 1.00 31.40 84 GLU A N 1
ATOM 607 C CA . GLU A 1 84 ? 5.195 -5.460 150.025 1.00 32.78 84 GLU A CA 1
ATOM 608 C C . GLU A 1 84 ? 4.238 -6.162 150.974 1.00 32.73 84 GLU A C 1
ATOM 609 O O . GLU A 1 84 ? 4.582 -7.211 151.553 1.00 32.29 84 GLU A O 1
ATOM 615 N N . ILE A 1 85 ? 3.063 -5.566 151.177 1.00 31.78 85 ILE A N 1
ATOM 616 C CA . ILE A 1 85 ? 2.026 -6.157 152.022 1.00 32.15 85 ILE A CA 1
ATOM 617 C C . ILE A 1 85 ? 1.609 -7.535 151.503 1.00 33.65 85 ILE A C 1
ATOM 618 O O . ILE A 1 85 ? 1.596 -8.517 152.264 1.00 34.36 85 ILE A O 1
ATOM 623 N N . LEU A 1 86 ? 1.294 -7.619 150.208 1.00 33.65 86 LEU A N 1
ATOM 624 C CA . LEU A 1 86 ? 0.939 -8.904 149.583 1.00 35.24 86 LEU A CA 1
ATOM 625 C C . LEU A 1 86 ? 2.058 -9.942 149.668 1.00 36.18 86 LEU A C 1
ATOM 626 O O . LEU A 1 86 ? 1.788 -11.131 149.853 1.00 37.28 86 LEU A O 1
ATOM 631 N N . GLN A 1 87 ? 3.299 -9.497 149.503 1.00 36.40 87 GLN A N 1
ATOM 632 C CA . GLN A 1 87 ? 4.461 -10.357 149.664 1.00 37.99 87 GLN A CA 1
ATOM 633 C C . GLN A 1 87 ? 4.556 -10.880 151.104 1.00 39.30 87 GLN A C 1
ATOM 634 O O . GLN A 1 87 ? 4.847 -12.069 151.321 1.00 40.73 87 GLN A O 1
ATOM 640 N N . GLY A 1 88 ? 4.306 -10.008 152.075 1.00 40.33 88 GLY A N 1
ATOM 641 C CA . GLY A 1 88 ? 4.279 -10.393 153.495 1.00 42.56 88 GLY A CA 1
ATOM 642 C C . GLY A 1 88 ? 3.233 -11.453 153.813 1.00 44.09 88 GLY A C 1
ATOM 643 O O . GLY A 1 88 ? 3.384 -12.211 154.778 1.00 44.21 88 GLY A O 1
ATOM 644 N N . LEU A 1 89 ? 2.191 -11.522 152.984 1.00 44.96 89 LEU A N 1
ATOM 645 C CA . LEU A 1 89 ? 1.096 -12.477 153.149 1.00 46.29 89 LEU A CA 1
ATOM 646 C C . LEU A 1 89 ? 1.198 -13.673 152.184 1.00 47.71 89 LEU A C 1
ATOM 647 O O . LEU A 1 89 ? 0.252 -14.466 152.077 1.00 47.82 89 LEU A O 1
ATOM 652 N N . ASN A 1 90 ? 2.325 -13.790 151.475 1.00 49.19 90 ASN A N 1
ATOM 653 C CA . ASN A 1 90 ? 2.531 -14.841 150.464 1.00 51.02 90 ASN A CA 1
ATOM 654 C C . ASN A 1 90 ? 1.446 -14.901 149.396 1.00 51.96 90 ASN A C 1
ATOM 655 O O . ASN A 1 90 ? 1.115 -15.976 148.887 1.00 52.14 90 ASN A O 1
ATOM 660 N N . GLU A 1 91 ? 0.886 -13.746 149.064 1.00 53.23 91 GLU A N 1
ATOM 661 C CA . GLU A 1 91 ? -0.110 -13.665 148.007 1.00 54.58 91 GLU A CA 1
ATOM 662 C C . GLU A 1 91 ? 0.560 -13.340 146.672 1.00 55.38 91 GLU A C 1
ATOM 663 O O . GLU A 1 91 ? -0.076 -13.377 145.620 1.00 55.41 91 GLU A O 1
ATOM 669 N N . THR A 1 92 ? 1.850 -13.016 146.735 1.00 56.54 92 THR A N 1
ATOM 670 C CA . THR A 1 92 ? 2.678 -12.822 145.543 1.00 57.99 92 THR A CA 1
ATOM 671 C C . THR A 1 92 ? 4.163 -13.066 145.873 1.00 58.73 92 THR A C 1
ATOM 672 O O . THR A 1 92 ? 4.528 -13.157 147.053 1.00 58.63 92 THR A O 1
ATOM 676 N N . SER A 1 93 ? 5.003 -13.195 144.843 1.00 59.85 93 SER A N 1
ATOM 677 C CA . SER A 1 93 ? 6.432 -13.538 145.031 1.00 61.22 93 SER A CA 1
ATOM 678 C C . SER A 1 93 ? 7.388 -12.335 144.958 1.00 61.73 93 SER A C 1
ATOM 679 O O . SER A 1 93 ? 6.968 -11.220 144.624 1.00 61.85 93 SER A O 1
ATOM 682 N N . THR A 1 94 ? 8.664 -12.578 145.273 1.00 62.37 94 THR A N 1
ATOM 683 C CA . THR A 1 94 ? 9.659 -11.513 145.475 1.00 63.38 94 THR A CA 1
ATOM 684 C C . THR A 1 94 ? 10.689 -11.371 144.341 1.00 63.85 94 THR A C 1
ATOM 685 O O . THR A 1 94 ? 10.712 -10.354 143.649 1.00 64.10 94 THR A O 1
ATOM 689 N N . ASN A 1 95 ? 11.542 -12.382 144.169 1.00 64.22 95 ASN A N 1
ATOM 690 C CA . ASN A 1 95 ? 12.669 -12.326 143.217 1.00 64.53 95 ASN A CA 1
ATOM 691 C C . ASN A 1 95 ? 12.233 -12.287 141.750 1.00 64.34 95 ASN A C 1
ATOM 692 O O . ASN A 1 95 ? 12.965 -11.798 140.870 1.00 64.02 95 ASN A O 1
ATOM 697 N N . ALA A 1 96 ? 11.032 -12.815 141.514 1.00 64.24 96 ALA A N 1
ATOM 698 C CA . ALA A 1 96 ? 10.403 -12.857 140.199 1.00 63.85 96 ALA A CA 1
ATOM 699 C C . ALA A 1 96 ? 8.897 -12.755 140.381 1.00 63.53 96 ALA A C 1
ATOM 700 O O . ALA A 1 96 ? 8.390 -12.985 141.490 1.00 63.57 96 ALA A O 1
ATOM 702 N N . TYR A 1 97 ? 8.194 -12.404 139.301 1.00 62.76 97 TYR A N 1
ATOM 703 C CA . TYR A 1 97 ? 6.728 -12.245 139.314 1.00 62.17 97 TYR A CA 1
ATOM 704 C C . TYR A 1 97 ? 6.262 -11.489 140.571 1.00 60.81 97 TYR A C 1
ATOM 705 O O . TYR A 1 97 ? 5.719 -12.101 141.498 1.00 61.42 97 TYR A O 1
ATOM 714 N N . ARG A 1 98 ? 6.502 -10.174 140.597 1.00 58.90 98 ARG A N 1
ATOM 715 C CA . ARG A 1 98 ? 6.114 -9.286 141.710 1.00 56.42 98 ARG A CA 1
ATOM 716 C C . ARG A 1 98 ? 4.909 -8.408 141.361 1.00 55.08 98 ARG A C 1
ATOM 717 O O . ARG A 1 98 ? 4.842 -7.232 141.750 1.00 55.20 98 ARG A O 1
ATOM 725 N N . THR A 1 99 ? 3.980 -8.950 140.594 1.00 52.65 99 THR A N 1
ATOM 726 C CA . THR A 1 99 ? 2.805 -8.188 140.200 1.00 50.33 99 THR A CA 1
ATOM 727 C C . THR A 1 99 ? 1.601 -9.091 140.433 1.00 48.87 99 THR A C 1
ATOM 728 O O . THR A 1 99 ? 1.747 -10.200 140.956 1.00 49.37 99 THR A O 1
ATOM 732 N N . LEU A 1 100 ? 0.418 -8.606 140.084 1.00 46.49 100 LEU A N 1
ATOM 733 C CA . LEU A 1 100 ? -0.769 -9.443 140.005 1.00 44.70 100 LEU A CA 1
ATOM 734 C C . LEU A 1 100 ? -1.314 -9.207 138.598 1.00 42.82 100 LEU A C 1
ATOM 735 O O . LEU A 1 100 ? -0.921 -8.232 137.973 1.00 41.76 100 LEU A O 1
ATOM 740 N N . PRO A 1 101 ? -2.218 -10.080 138.096 1.00 41.35 101 PRO A N 1
ATOM 741 C CA . PRO A 1 101 ? -2.848 -9.750 136.821 1.00 39.98 101 PRO A CA 1
ATOM 742 C C . PRO A 1 101 ? -3.710 -8.494 136.939 1.00 38.75 101 PRO A C 1
ATOM 743 O O . PRO A 1 101 ? -4.260 -8.202 138.017 1.00 36.92 101 PRO A O 1
ATOM 747 N N . ILE A 1 102 ? -3.776 -7.749 135.835 1.00 37.30 102 ILE A N 1
ATOM 748 C CA . ILE A 1 102 ? -4.630 -6.581 135.704 1.00 37.10 102 ILE A CA 1
ATOM 749 C C . ILE A 1 102 ? -5.725 -6.944 134.712 1.00 38.05 102 ILE A C 1
ATOM 750 O O . ILE A 1 102 ? -5.431 -7.265 133.552 1.00 37.64 102 ILE A O 1
ATOM 755 N N . ASN A 1 103 ? -6.973 -6.887 135.151 1.00 39.14 103 ASN A N 1
ATOM 756 C CA . ASN A 1 103 ? -8.103 -7.147 134.243 1.00 41.35 103 ASN A CA 1
ATOM 757 C C . ASN A 1 103 ? -7.953 -8.573 133.686 1.00 42.32 103 ASN A C 1
ATOM 758 O O . ASN A 1 103 ? -8.199 -8.837 132.497 1.00 42.73 103 ASN A O 1
ATOM 763 N N . ASN A 1 104 ? -7.485 -9.472 134.555 1.00 43.31 104 ASN A N 1
ATOM 764 C CA . ASN A 1 104 ? -7.332 -10.897 134.230 1.00 44.15 104 ASN A CA 1
ATOM 765 C C . ASN A 1 104 ? -6.291 -11.204 133.154 1.00 43.75 104 ASN A C 1
ATOM 766 O O . ASN A 1 104 ? -6.337 -12.259 132.516 1.00 43.72 104 ASN A O 1
ATOM 771 N N . MET A 1 105 ? -5.354 -10.283 132.937 1.00 42.27 105 MET A N 1
ATOM 772 C CA . MET A 1 105 ? -4.226 -10.575 132.067 1.00 41.42 105 MET A CA 1
ATOM 773 C C . MET A 1 105 ? -2.930 -10.165 132.758 1.00 38.95 105 MET A C 1
ATOM 774 O O . MET A 1 105 ? -2.957 -9.315 133.647 1.00 38.12 105 MET A O 1
ATOM 779 N N . PRO A 1 106 ? -1.801 -10.787 132.376 1.00 36.84 106 PRO A N 1
ATOM 780 C CA . PRO A 1 106 ? -0.525 -10.424 132.990 1.00 35.16 106 PRO A CA 1
ATOM 781 C C . PRO A 1 106 ? -0.194 -8.956 132.716 1.00 33.51 106 PRO A C 1
ATOM 782 O O . PRO A 1 106 ? -0.602 -8.413 131.682 1.00 32.58 106 PRO A O 1
ATOM 786 N N . VAL A 1 107 ? 0.529 -8.330 133.639 1.00 31.78 107 VAL A N 1
ATOM 787 C CA . VAL A 1 107 ? 0.953 -6.937 133.453 1.00 30.01 107 VAL A CA 1
ATOM 788 C C . VAL A 1 107 ? 1.500 -6.626 132.050 1.00 30.07 107 VAL A C 1
ATOM 789 O O . VAL A 1 107 ? 1.066 -5.642 131.440 1.00 28.60 107 VAL A O 1
ATOM 793 N N . PRO A 1 108 ? 2.443 -7.446 131.519 1.00 29.65 108 PRO A N 1
ATOM 794 C CA . PRO A 1 108 ? 2.961 -7.090 130.194 1.00 29.87 108 PRO A CA 1
ATOM 795 C C . PRO A 1 108 ? 1.893 -7.092 129.088 1.00 29.38 108 PRO A C 1
ATOM 796 O O . PRO A 1 108 ? 1.939 -6.239 128.202 1.00 29.04 108 PRO A O 1
ATOM 800 N N . GLU A 1 109 ? 0.926 -8.011 129.165 1.00 29.57 109 GLU A N 1
ATOM 801 C CA . GLU A 1 109 ? -0.187 -8.019 128.226 1.00 30.23 109 GLU A CA 1
ATOM 802 C C . GLU A 1 109 ? -1.090 -6.789 128.392 1.00 28.47 109 GLU A C 1
ATOM 803 O O . GLU A 1 109 ? -1.502 -6.176 127.412 1.00 28.52 109 GLU A O 1
ATOM 809 N N . TYR A 1 110 ? -1.382 -6.425 129.640 1.00 26.42 110 TYR A N 1
ATOM 810 C CA . TYR A 1 110 ? -2.104 -5.183 129.919 1.00 25.92 110 TYR A CA 1
ATOM 811 C C . TYR A 1 110 ? -1.377 -3.997 129.277 1.00 25.61 110 TYR A C 1
ATOM 812 O O . TYR A 1 110 ? -1.995 -3.159 128.621 1.00 26.32 110 TYR A O 1
ATOM 821 N N . LEU A 1 111 ? -0.059 -3.931 129.473 1.00 25.82 111 LEU A N 1
ATOM 822 C CA . LEU A 1 111 ? 0.720 -2.788 129.000 1.00 26.95 111 LEU A CA 1
ATOM 823 C C . LEU A 1 111 ? 0.849 -2.747 127.485 1.00 28.41 111 LEU A C 1
ATOM 824 O O . LEU A 1 111 ? 1.007 -1.670 126.920 1.00 29.49 111 LEU A O 1
ATOM 829 N N . GLU A 1 112 ? 0.768 -3.897 126.821 1.00 28.73 112 GLU A N 1
ATOM 830 C CA . GLU A 1 112 ? 0.885 -3.849 125.358 1.00 30.56 112 GLU A CA 1
ATOM 831 C C . GLU A 1 112 ? -0.405 -3.385 124.690 1.00 29.81 112 GLU A C 1
ATOM 832 O O . GLU A 1 112 ? -0.443 -3.155 123.481 1.00 30.23 112 GLU A O 1
ATOM 838 N N . ASN A 1 113 ? -1.447 -3.237 125.493 1.00 28.91 113 ASN A N 1
ATOM 839 C CA . ASN A 1 113 ? -2.769 -2.870 125.003 1.00 29.51 113 ASN A CA 1
ATOM 840 C C . ASN A 1 113 ? -3.402 -1.732 125.785 1.00 27.95 113 ASN A C 1
ATOM 841 O O . ASN A 1 113 ? -4.616 -1.611 125.782 1.00 27.37 113 ASN A O 1
ATOM 846 N N . PHE A 1 114 ? -2.601 -0.894 126.444 1.00 25.55 114 PHE A N 1
ATOM 847 C CA . PHE A 1 114 ? -3.182 0.182 127.295 1.00 24.33 114 PHE A CA 1
ATOM 848 C C . PHE A 1 114 ? -4.252 0.990 126.556 1.00 24.40 114 PHE A C 1
ATOM 849 O O . PHE A 1 114 ? -4.037 1.433 125.432 1.00 24.08 114 PHE A O 1
ATOM 857 N N . GLN A 1 115 ? -5.375 1.198 127.218 1.00 24.16 115 GLN A N 1
ATOM 858 C CA . GLN A 1 115 ? -6.415 2.095 126.708 1.00 25.28 115 GLN A CA 1
ATOM 859 C C . GLN A 1 115 ? -6.897 2.988 127.830 1.00 23.14 115 GLN A C 1
ATOM 860 O O . GLN A 1 115 ? -7.259 2.503 128.882 1.00 23.28 115 GLN A O 1
ATOM 866 N N . TRP A 1 116 ? -6.884 4.297 127.607 1.00 21.89 116 TRP A N 1
ATOM 867 C CA . TRP A 1 116 ? -7.407 5.258 128.557 1.00 21.23 116 TRP A CA 1
ATOM 868 C C . TRP A 1 116 ? -8.857 4.887 128.885 1.00 22.05 116 TRP A C 1
ATOM 869 O O . TRP A 1 116 ? -9.614 4.606 127.943 1.00 23.00 116 TRP A O 1
ATOM 880 N N . GLN A 1 117 ? -9.229 4.940 130.164 1.00 21.17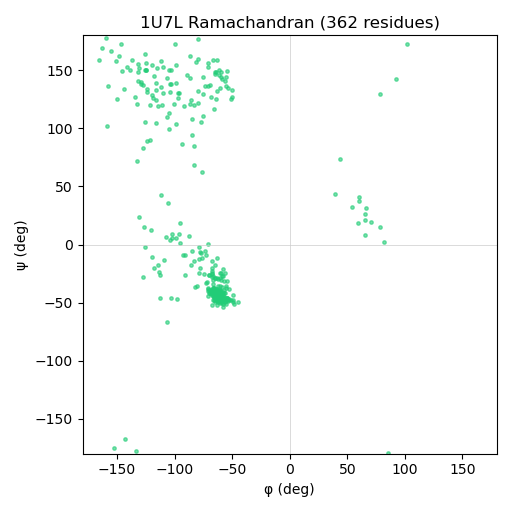 117 GLN A N 1
ATOM 881 C CA . GLN A 1 117 ? -10.598 4.602 130.617 1.00 22.66 117 GLN A CA 1
ATOM 882 C C . GLN A 1 117 ? -11.514 5.809 130.449 1.00 22.31 117 GLN A C 1
ATOM 883 O O . GLN A 1 117 ? -11.771 6.564 131.381 1.00 21.55 117 GLN A O 1
ATOM 889 N N . THR A 1 118 ? -12.050 5.948 129.226 1.00 23.01 118 THR A N 1
ATOM 890 C CA . THR A 1 118 ? -12.793 7.145 128.833 1.00 24.38 118 THR A CA 1
ATOM 891 C C . THR A 1 118 ? -14.117 7.323 129.578 1.00 24.41 118 THR A C 1
ATOM 892 O O . THR A 1 118 ? -14.628 8.423 129.673 1.00 24.48 118 THR A O 1
ATOM 896 N N . ARG A 1 119 ? -14.661 6.223 130.097 1.00 24.34 119 ARG A N 1
ATOM 897 C CA . ARG A 1 119 ? -15.900 6.276 130.874 1.00 24.41 119 ARG A CA 1
ATOM 898 C C . ARG A 1 119 ? -15.666 6.594 132.347 1.00 24.18 119 ARG A C 1
ATOM 899 O O . ARG A 1 119 ? -16.584 7.012 133.033 1.00 25.58 119 ARG A O 1
ATOM 907 N N . LYS A 1 120 ? -14.423 6.431 132.816 1.00 23.56 120 LYS A N 1
ATOM 908 C CA . LYS A 1 120 ? -14.067 6.632 134.221 1.00 23.17 120 LYS A CA 1
ATOM 909 C C . LYS A 1 120 ? -13.471 8.015 134.451 1.00 23.16 120 LYS A C 1
ATOM 910 O O . LYS A 1 120 ? -13.839 8.715 135.399 1.00 24.03 120 LYS A O 1
ATOM 916 N N . PHE A 1 121 ? -12.528 8.371 133.576 1.00 22.99 121 PHE A N 1
ATOM 917 C CA . PHE A 1 121 ? -11.810 9.648 133.662 1.00 22.50 121 PHE A CA 1
ATOM 918 C C . PHE A 1 121 ? -12.095 10.360 132.337 1.00 22.17 121 PHE A C 1
ATOM 919 O O . PHE A 1 121 ? -11.408 10.151 131.326 1.00 21.12 121 PHE A O 1
ATOM 927 N N . LYS A 1 122 ? -13.172 11.139 132.331 1.00 22.16 122 LYS A N 1
ATOM 928 C CA . LYS A 1 122 ? -13.659 11.710 131.076 1.00 22.76 122 LYS A CA 1
ATOM 929 C C . LYS A 1 122 ? -12.692 12.666 130.405 1.00 22.74 122 LYS A C 1
ATOM 930 O O . LYS A 1 122 ? -12.201 13.593 131.036 1.00 22.61 122 LYS A O 1
ATOM 936 N N . LEU A 1 123 ? -12.501 12.454 129.107 1.00 23.82 123 LEU A N 1
ATOM 937 C CA . LEU A 1 123 ? -11.556 13.246 128.289 1.00 23.68 123 LEU A CA 1
ATOM 938 C C . LEU A 1 123 ? -12.014 14.678 127.962 1.00 25.79 123 LEU A C 1
ATOM 939 O O . LEU A 1 123 ? -11.234 15.485 127.420 1.00 25.42 123 LEU A O 1
ATOM 944 N N . ASP A 1 124 ? -13.250 15.016 128.340 1.00 25.94 124 ASP A N 1
ATOM 945 C CA . ASP A 1 124 ? -13.670 16.427 128.295 1.00 27.40 124 ASP A CA 1
ATOM 946 C C . ASP A 1 124 ? -13.169 17.265 129.469 1.00 27.32 124 ASP A C 1
ATOM 947 O O . ASP A 1 124 ? -13.398 18.479 129.518 1.00 27.65 124 ASP A O 1
ATOM 952 N N . LYS A 1 125 ? -12.463 16.621 130.410 1.00 25.20 125 LYS A N 1
ATOM 953 C CA . LYS A 1 125 ? -11.875 17.317 131.530 1.00 24.14 125 LYS A CA 1
ATOM 954 C C . LYS A 1 125 ? -10.472 17.781 131.156 1.00 23.83 125 LYS A C 1
ATOM 955 O O . LYS A 1 125 ? -9.766 17.086 130.412 1.00 23.94 125 LYS A O 1
ATOM 961 N N . SER A 1 126 ? -10.087 18.941 131.681 1.00 23.98 126 SER A N 1
ATOM 962 C CA . SER A 1 126 ? -8.750 19.491 131.439 1.00 24.05 126 SER A CA 1
ATOM 963 C C . SER A 1 126 ? -7.713 18.584 132.113 1.00 23.33 126 SER A C 1
ATOM 964 O O . SER A 1 126 ? -8.051 17.833 133.044 1.00 22.01 126 SER A O 1
ATOM 967 N N . ILE A 1 127 ? -6.476 18.669 131.642 1.00 22.56 127 ILE A N 1
ATOM 968 C CA . ILE A 1 127 ? -5.337 17.983 132.297 1.00 23.03 127 ILE A CA 1
ATOM 969 C C . ILE A 1 127 ? -5.341 18.276 133.796 1.00 23.39 127 ILE A C 1
ATOM 970 O O . ILE A 1 127 ? -5.241 17.360 134.635 1.00 23.69 127 ILE A O 1
ATOM 975 N N . LYS A 1 128 ? -5.451 19.553 134.156 1.00 24.34 128 LYS A N 1
ATOM 976 C CA . LYS A 1 128 ? -5.527 19.950 135.550 1.00 25.16 128 LYS A CA 1
ATOM 977 C C . LYS A 1 128 ? -6.539 19.158 136.378 1.00 24.89 128 LYS A C 1
ATOM 978 O O . LYS A 1 128 ? -6.220 18.616 137.450 1.00 25.58 128 LYS A O 1
ATOM 984 N N . ASP A 1 129 ? -7.767 19.067 135.875 1.00 24.75 129 ASP A N 1
ATOM 985 C CA . ASP A 1 129 ? -8.829 18.371 136.590 1.00 25.02 129 ASP A CA 1
ATOM 986 C C . ASP A 1 129 ? -8.661 16.835 136.593 1.00 24.18 129 ASP A C 1
ATOM 987 O O . ASP A 1 129 ? -9.040 16.169 137.564 1.00 25.15 129 ASP A O 1
ATOM 992 N N . LEU A 1 130 ? -8.091 16.285 135.522 1.00 22.70 130 LEU A N 1
ATOM 993 C CA . LEU A 1 130 ? -7.784 14.832 135.462 1.00 21.24 130 LEU A CA 1
ATOM 994 C C . LEU A 1 130 ? -6.741 14.446 136.504 1.00 22.27 130 LEU A C 1
ATOM 995 O O . LEU A 1 130 ? -6.871 13.387 137.178 1.00 20.94 130 LEU A O 1
ATOM 1000 N N . ILE A 1 131 ? -5.728 15.304 136.651 1.00 21.98 131 ILE A N 1
ATOM 1001 C CA . ILE A 1 131 ? -4.689 15.060 137.679 1.00 22.46 131 ILE A CA 1
ATOM 1002 C C . ILE A 1 131 ? -5.337 14.984 139.054 1.00 23.68 131 ILE A C 1
ATOM 1003 O O . ILE A 1 131 ? -5.067 14.057 139.833 1.00 23.02 131 ILE A O 1
ATOM 1008 N N . THR A 1 132 ? -6.210 15.947 139.346 1.00 24.27 132 THR A N 1
ATOM 1009 C CA . THR A 1 132 ? -6.843 16.033 140.664 1.00 25.79 132 THR A CA 1
ATOM 1010 C C . THR A 1 132 ? -7.662 14.798 140.950 1.00 25.33 132 THR A C 1
ATOM 1011 O O . THR A 1 132 ? -7.541 14.179 142.022 1.00 26.72 132 THR A O 1
ATOM 1015 N N . LEU A 1 133 ? -8.458 14.403 139.969 1.00 24.58 133 LEU A N 1
ATOM 1016 C CA . LEU A 1 133 ? -9.376 13.287 140.110 1.00 24.61 133 LEU A CA 1
ATOM 1017 C C . LEU A 1 133 ? -8.626 11.953 140.274 1.00 23.20 133 LEU A C 1
ATOM 1018 O O . LEU A 1 133 ? -8.935 11.160 141.178 1.00 24.40 133 LEU A O 1
ATOM 1023 N N . ILE A 1 134 ? -7.637 11.716 139.413 1.00 21.95 134 ILE A N 1
ATOM 1024 C CA . ILE A 1 134 ? -6.892 10.461 139.448 1.00 21.54 134 ILE A CA 1
ATOM 1025 C C . ILE A 1 134 ? -6.015 10.424 140.720 1.00 23.47 134 ILE A C 1
ATOM 1026 O O . ILE A 1 134 ? -5.952 9.390 141.419 1.00 23.58 134 ILE A O 1
ATOM 1031 N N . SER A 1 135 ? -5.397 11.553 141.046 1.00 23.15 135 SER A N 1
ATOM 1032 C CA . SER A 1 135 ? -4.541 11.628 142.237 1.00 25.48 135 SER A CA 1
ATOM 1033 C C . SER A 1 135 ? -5.374 11.382 143.506 1.00 25.48 135 SER A C 1
ATOM 1034 O O . SER A 1 135 ? -4.958 10.604 144.394 1.00 25.05 135 SER A O 1
ATOM 1037 N N . ASN A 1 136 ? -6.548 12.028 143.604 1.00 25.06 136 ASN A N 1
ATOM 1038 C CA . ASN A 1 136 ? -7.397 11.862 144.789 1.00 25.84 136 ASN A CA 1
ATOM 1039 C C . ASN A 1 136 ? -7.891 10.424 144.980 1.00 25.30 136 ASN A C 1
ATOM 1040 O O . ASN A 1 136 ? -7.865 9.892 146.102 1.00 25.14 136 ASN A O 1
ATOM 1045 N N . GLU A 1 137 ? -8.338 9.781 143.902 1.00 23.47 137 GLU A N 1
ATOM 1046 C CA . GLU A 1 137 ? -8.809 8.396 144.006 1.00 24.52 137 GLU A CA 1
ATOM 1047 C C . GLU A 1 137 ? -7.681 7.471 144.441 1.00 23.71 137 GLU A C 1
ATOM 1048 O O . GLU A 1 137 ? -7.889 6.546 145.241 1.00 25.31 137 GLU A O 1
ATOM 1054 N N . SER A 1 138 ? -6.495 7.692 143.887 1.00 23.55 138 SER A N 1
ATOM 1055 C CA . SER A 1 138 ? -5.356 6.817 144.169 1.00 23.44 138 SER A CA 1
ATOM 1056 C C . SER A 1 138 ? -4.908 6.994 145.625 1.00 24.04 138 SER A C 1
ATOM 1057 O O . SER A 1 138 ? -4.611 5.992 146.311 1.00 24.33 138 SER A O 1
ATOM 1060 N N . SER A 1 139 ? -4.860 8.250 146.071 1.00 24.58 139 SER A N 1
ATOM 1061 C CA . SER A 1 139 ? -4.604 8.578 147.487 1.00 26.15 139 SER A CA 1
ATOM 1062 C C . SER A 1 139 ? -5.604 7.932 148.445 1.00 26.14 139 SER A C 1
ATOM 1063 O O . SER A 1 139 ? -5.212 7.455 149.522 1.00 25.96 139 SER A O 1
ATOM 1066 N N . GLN A 1 140 ? -6.885 7.921 148.086 1.00 26.21 140 GLN A N 1
ATOM 1067 C CA . GLN A 1 140 ? -7.913 7.283 148.929 1.00 26.87 140 GLN A CA 1
ATOM 1068 C C . GLN A 1 140 ? -7.690 5.767 149.018 1.00 26.15 140 GLN A C 1
ATOM 1069 O O . GLN A 1 140 ? -7.798 5.174 150.108 1.00 26.26 140 GLN A O 1
ATOM 1075 N N . LEU A 1 141 ? -7.368 5.132 147.888 1.00 24.83 141 LEU A N 1
ATOM 1076 C CA . LEU A 1 141 ? -7.096 3.699 147.890 1.00 25.08 141 LEU A CA 1
ATOM 1077 C C . LEU A 1 141 ? -5.902 3.377 148.805 1.00 25.07 141 LEU A C 1
ATOM 1078 O O . LEU A 1 141 ? -5.941 2.392 149.573 1.00 25.84 141 LEU A O 1
ATOM 1083 N N . ASP A 1 142 ? -4.869 4.202 148.716 1.00 24.89 142 ASP A N 1
ATOM 1084 C CA . ASP A 1 142 ? -3.679 4.054 149.569 1.00 26.77 142 ASP A CA 1
ATOM 1085 C C . ASP A 1 142 ? -4.075 4.179 151.049 1.00 27.26 142 ASP A C 1
ATOM 1086 O O . ASP A 1 142 ? -3.652 3.353 151.871 1.00 27.13 142 ASP A O 1
ATOM 1091 N N . ALA A 1 143 ? -4.886 5.185 151.374 1.00 27.08 143 ALA A N 1
ATOM 1092 C CA . ALA A 1 143 ? -5.370 5.387 152.776 1.00 27.69 143 ALA A CA 1
ATOM 1093 C C . ALA A 1 143 ? -6.172 4.165 153.238 1.00 28.45 143 ALA A C 1
ATOM 1094 O O . ALA A 1 143 ? -5.977 3.652 154.379 1.00 29.00 143 ALA A O 1
ATOM 1096 N N . ASP A 1 144 ? -7.024 3.652 152.348 1.00 27.34 144 ASP A N 1
ATOM 1097 C CA . ASP A 1 144 ? -7.827 2.460 152.646 1.00 27.84 144 ASP A CA 1
ATOM 1098 C C . ASP A 1 144 ? -6.940 1.253 152.989 1.00 27.48 144 ASP A C 1
ATOM 1099 O O . ASP A 1 144 ? -7.199 0.557 153.996 1.00 27.47 144 ASP A O 1
ATOM 1104 N N . VAL A 1 145 ? -5.917 0.991 152.169 1.00 25.36 145 VAL A N 1
ATOM 1105 C CA . VAL A 1 145 ? -5.031 -0.143 152.386 1.00 26.62 145 VAL A CA 1
ATOM 1106 C C . VAL A 1 145 ? -4.280 0.050 153.718 1.00 27.31 145 VAL A C 1
ATOM 1107 O O . VAL A 1 145 ? -4.235 -0.874 154.532 1.00 28.05 145 VAL A O 1
ATOM 1111 N N . ARG A 1 146 ? -3.762 1.259 153.931 1.00 27.90 146 ARG A N 1
ATOM 1112 C CA . ARG A 1 146 ? -3.008 1.572 155.154 1.00 30.34 146 ARG A CA 1
ATOM 1113 C C . ARG A 1 146 ? -3.867 1.374 156.396 1.00 30.16 146 ARG A C 1
ATOM 1114 O O . ARG A 1 146 ? -3.381 0.815 157.390 1.00 30.24 146 ARG A O 1
ATOM 1122 N N . ALA A 1 147 ? -5.131 1.795 156.343 1.00 29.69 147 ALA A N 1
ATOM 1123 C CA . ALA A 1 147 ? -6.047 1.640 157.505 1.00 30.54 147 ALA A CA 1
ATOM 1124 C C . ALA A 1 147 ? -6.280 0.159 157.869 1.00 30.85 147 ALA A C 1
ATOM 1125 O O . ALA A 1 147 ? -6.146 -0.244 159.043 1.00 30.46 147 ALA A O 1
ATOM 1127 N N . THR A 1 148 ? -6.612 -0.663 156.873 1.00 29.21 148 THR A N 1
ATOM 1128 C CA . THR A 1 148 ? -6.835 -2.084 157.113 1.00 28.85 148 THR A CA 1
ATOM 1129 C C . THR A 1 148 ? -5.560 -2.810 157.531 1.00 28.62 148 THR A C 1
ATOM 1130 O O . THR A 1 148 ? -5.608 -3.714 158.383 1.00 28.19 148 THR A O 1
ATOM 1134 N N . TYR A 1 149 ? -4.427 -2.425 156.949 1.00 27.77 149 TYR A N 1
ATOM 1135 C CA . TYR A 1 149 ? -3.146 -3.006 157.328 1.00 28.53 149 TYR A CA 1
ATOM 1136 C C . TYR A 1 149 ? -2.867 -2.708 158.816 1.00 27.96 149 TYR A C 1
ATOM 1137 O O . TYR A 1 149 ? -2.460 -3.618 159.566 1.00 27.40 149 TYR A O 1
ATOM 1146 N N . ALA A 1 150 ? -3.072 -1.456 159.219 1.00 28.45 150 ALA A N 1
ATOM 1147 C CA . ALA A 1 150 ? -2.863 -1.065 160.627 1.00 28.77 150 ALA A CA 1
ATOM 1148 C C . ALA A 1 150 ? -3.780 -1.881 161.538 1.00 29.67 150 ALA A C 1
ATOM 1149 O O . ALA A 1 150 ? -3.327 -2.383 162.573 1.00 29.21 150 ALA A O 1
ATOM 1151 N N . ASN A 1 151 ? -5.053 -2.029 161.155 1.00 29.23 151 ASN A N 1
ATOM 1152 C CA . ASN A 1 151 ? -5.996 -2.868 161.921 1.00 29.52 151 ASN A CA 1
ATOM 1153 C C . ASN A 1 151 ? -5.584 -4.325 162.013 1.00 28.81 151 ASN A C 1
ATOM 1154 O O . ASN A 1 151 ? -5.658 -4.947 163.099 1.00 28.59 151 ASN A O 1
ATOM 1159 N N . TYR A 1 152 ? -5.173 -4.894 160.880 1.00 27.52 152 TYR A N 1
ATOM 1160 C CA . TYR A 1 152 ? -4.671 -6.256 160.852 1.00 27.10 152 TYR A CA 1
ATOM 1161 C C . TYR A 1 152 ? -3.451 -6.416 161.788 1.00 28.40 152 TYR A C 1
ATOM 1162 O O . TYR A 1 152 ? -3.373 -7.379 162.579 1.00 27.85 152 TYR A O 1
ATOM 1171 N N . ASN A 1 153 ? -2.507 -5.480 161.696 1.00 27.69 153 ASN A N 1
ATOM 1172 C CA . ASN A 1 153 ? -1.296 -5.560 162.530 1.00 28.69 153 ASN A CA 1
ATOM 1173 C C . ASN A 1 153 ? -1.649 -5.518 164.012 1.00 28.27 153 ASN A C 1
ATOM 1174 O O . ASN A 1 153 ? -1.007 -6.218 164.834 1.00 28.68 153 ASN A O 1
ATOM 1179 N N . SER A 1 154 ? -2.674 -4.742 164.336 1.00 27.69 154 SER A N 1
ATOM 1180 C CA . SER A 1 154 ? -3.122 -4.644 165.728 1.00 27.95 154 SER A CA 1
ATOM 1181 C C . SER A 1 154 ? -3.736 -5.979 166.157 1.00 28.74 154 SER A C 1
ATOM 1182 O O . SER A 1 154 ? -3.537 -6.410 167.297 1.00 28.04 154 SER A O 1
ATOM 1185 N N . ALA A 1 155 ? -4.482 -6.636 165.264 1.00 27.53 155 ALA A N 1
ATOM 1186 C CA . ALA A 1 155 ? -5.004 -7.986 165.557 1.00 28.79 155 ALA A CA 1
ATOM 1187 C C . ALA A 1 155 ? -3.875 -9.006 165.749 1.00 28.62 155 ALA A C 1
ATOM 1188 O O . ALA A 1 155 ? -3.929 -9.858 166.658 1.00 28.28 155 ALA A O 1
ATOM 1190 N N . LYS A 1 156 ? -2.829 -8.912 164.932 1.00 28.67 156 LYS A N 1
ATOM 1191 C CA . LYS A 1 156 ? -1.660 -9.759 165.082 1.00 29.42 156 LYS A CA 1
ATOM 1192 C C . LYS A 1 156 ? -1.005 -9.589 166.462 1.00 29.52 156 LYS A C 1
ATOM 1193 O O . LYS A 1 156 ? -0.510 -10.558 167.044 1.00 30.35 156 LYS A O 1
ATOM 1199 N N . THR A 1 157 ? -1.010 -8.361 166.961 1.00 29.07 157 THR A N 1
ATOM 1200 C CA . THR A 1 157 ? -0.494 -8.050 168.303 1.00 29.75 157 THR A CA 1
ATOM 1201 C C . THR A 1 157 ? -1.244 -8.847 169.381 1.00 29.23 157 THR A C 1
ATOM 1202 O O . THR A 1 157 ? -0.616 -9.471 170.247 1.00 29.63 157 THR A O 1
ATOM 1206 N N . ASN A 1 158 ? -2.568 -8.827 169.323 1.00 28.78 158 ASN A N 1
ATOM 1207 C CA . ASN A 1 158 ? -3.372 -9.575 170.306 1.00 28.98 158 ASN A CA 1
ATOM 1208 C C . ASN A 1 158 ? -3.222 -11.070 170.164 1.00 29.27 158 ASN A C 1
ATOM 1209 O O . ASN A 1 158 ? -3.102 -11.779 171.177 1.00 28.64 158 ASN A O 1
ATOM 1214 N N . LEU A 1 159 ? -3.203 -11.571 168.920 1.00 28.96 159 LEU A N 1
ATOM 1215 C CA . LEU A 1 159 ? -2.945 -13.000 168.696 1.00 29.82 159 LEU A CA 1
ATOM 1216 C C . LEU A 1 159 ? -1.584 -13.445 169.220 1.00 29.89 159 LEU A C 1
ATOM 1217 O O . LEU A 1 159 ? -1.485 -14.475 169.918 1.00 30.38 159 LEU A O 1
ATOM 1222 N N . ALA A 1 160 ? -0.538 -12.680 168.927 1.00 29.01 160 ALA A N 1
ATOM 1223 C CA . ALA A 1 160 ? 0.790 -13.047 169.378 1.00 30.25 160 ALA A CA 1
ATOM 1224 C C . ALA A 1 160 ? 0.843 -13.055 170.923 1.00 30.07 160 ALA A C 1
ATOM 1225 O O . ALA A 1 160 ? 1.481 -13.940 171.499 1.00 31.07 160 ALA A O 1
ATOM 1227 N N . ALA A 1 161 ? 0.175 -12.088 171.570 1.00 30.53 161 ALA A N 1
ATOM 1228 C CA . ALA A 1 161 ? 0.118 -12.030 173.052 1.00 30.43 161 ALA A CA 1
ATOM 1229 C C . ALA A 1 161 ? -0.573 -13.267 173.635 1.00 31.47 161 ALA A C 1
ATOM 1230 O O . ALA A 1 161 ? -0.067 -13.864 174.621 1.00 31.10 161 ALA A O 1
ATOM 1232 N N . ALA A 1 162 ? -1.712 -13.646 173.051 1.00 30.71 162 ALA A N 1
ATOM 1233 C CA . ALA A 1 162 ? -2.453 -14.833 173.501 1.00 32.18 162 ALA A CA 1
ATOM 1234 C C . ALA A 1 162 ? -1.635 -16.114 173.275 1.00 33.41 162 ALA A C 1
ATOM 1235 O O . ALA A 1 162 ? -1.547 -17.002 174.160 1.00 33.46 162 ALA A O 1
ATOM 1237 N N . GLU A 1 163 ? -0.990 -16.208 172.115 1.00 33.22 163 GLU A N 1
ATOM 1238 C CA . GLU A 1 163 ? -0.157 -17.368 171.818 1.00 34.79 163 GLU A CA 1
ATOM 1239 C C . GLU A 1 163 ? 1.028 -17.510 172.770 1.00 34.70 163 GLU A C 1
ATOM 1240 O O . GLU A 1 163 ? 1.374 -18.627 173.167 1.00 35.22 163 GLU A O 1
ATOM 1246 N N . ARG A 1 164 ? 1.625 -16.383 173.147 1.00 34.72 164 ARG A N 1
ATOM 1247 C CA . ARG A 1 164 ? 2.815 -16.370 173.972 1.00 36.36 164 ARG A CA 1
ATOM 1248 C C . ARG A 1 164 ? 2.518 -16.978 175.358 1.00 36.35 164 ARG A C 1
ATOM 1249 O O . ARG A 1 164 ? 3.419 -17.539 175.992 1.00 35.96 164 ARG A O 1
ATOM 1257 N N . LYS A 1 165 ? 1.264 -16.852 175.795 1.00 36.35 165 LYS A N 1
ATOM 1258 C CA . LYS A 1 165 ? 0.828 -17.333 177.112 1.00 37.37 165 LYS A CA 1
ATOM 1259 C C . LYS A 1 165 ? 0.918 -18.851 177.217 1.00 38.91 165 LYS A C 1
ATOM 1260 O O . LYS A 1 165 ? 1.105 -19.393 178.320 1.00 39.70 165 LYS A O 1
ATOM 1266 N N . LYS A 1 166 ? 0.775 -19.524 176.076 1.00 40.15 166 LYS A N 1
ATOM 1267 C CA . LYS A 1 166 ? 0.868 -20.984 175.979 1.00 41.75 166 LYS A CA 1
ATOM 1268 C C . LYS A 1 166 ? 2.257 -21.488 175.567 1.00 41.71 166 LYS A C 1
ATOM 1269 O O . LYS A 1 166 ? 2.395 -22.628 175.106 1.00 43.31 166 LYS A O 1
ATOM 1275 N N . THR A 1 167 ? 3.282 -20.659 175.717 1.00 41.23 167 THR A N 1
ATOM 1276 C CA . THR A 1 167 ? 4.648 -21.090 175.409 1.00 41.17 167 THR A CA 1
ATOM 1277 C C . THR A 1 167 ? 5.501 -21.182 176.671 1.00 40.55 167 THR A C 1
ATOM 1278 O O . THR A 1 167 ? 5.194 -20.558 177.686 1.00 40.23 167 THR A O 1
ATOM 1282 N N . GLY A 1 168 ? 6.572 -21.964 176.591 1.00 39.63 168 GLY A N 1
ATOM 1283 C CA . GLY A 1 168 ? 7.504 -22.088 177.699 1.00 38.63 168 GLY A CA 1
ATOM 1284 C C . GLY A 1 168 ? 7.275 -23.378 178.461 1.00 37.55 168 GLY A C 1
ATOM 1285 O O . GLY A 1 168 ? 6.312 -24.101 178.214 1.00 37.16 168 GLY A O 1
ATOM 1286 N N . ASP A 1 169 ? 8.173 -23.664 179.392 1.00 36.98 169 ASP A N 1
ATOM 1287 C CA . ASP A 1 169 ? 8.043 -24.880 180.176 1.00 36.83 169 ASP A CA 1
ATOM 1288 C C . ASP A 1 169 ? 7.010 -24.642 181.289 1.00 36.41 169 ASP A C 1
ATOM 1289 O O . ASP A 1 169 ? 6.492 -23.522 181.439 1.00 35.01 169 ASP A O 1
ATOM 1294 N N . LEU A 1 170 ? 6.732 -25.696 182.058 1.00 35.53 170 LEU A N 1
ATOM 1295 C CA . LEU A 1 170 ? 5.707 -25.647 183.115 1.00 35.66 170 LEU A CA 1
ATOM 1296 C C . LEU A 1 170 ? 5.995 -24.660 184.253 1.00 35.63 170 LEU A C 1
ATOM 1297 O O . LEU A 1 170 ? 5.095 -24.362 185.065 1.00 35.23 170 LEU A O 1
ATOM 1302 N N . SER A 1 171 ? 7.217 -24.126 184.310 1.00 35.69 171 SER A N 1
ATOM 1303 C CA . SER A 1 171 ? 7.543 -23.108 185.318 1.00 36.35 171 SER A CA 1
ATOM 1304 C C . SER A 1 171 ? 7.019 -21.721 184.955 1.00 36.04 171 SER A C 1
ATOM 1305 O O . SER A 1 171 ? 6.893 -20.855 185.831 1.00 36.55 171 SER A O 1
ATOM 1308 N N . VAL A 1 172 ? 6.729 -21.505 183.674 1.00 35.69 172 VAL A N 1
ATOM 1309 C CA . VAL A 1 172 ? 6.269 -20.185 183.196 1.00 35.65 172 VAL A CA 1
ATOM 1310 C C . VAL A 1 172 ? 4.972 -20.188 182.388 1.00 35.03 172 VAL A C 1
ATOM 1311 O O . VAL A 1 172 ? 4.258 -19.185 182.373 1.00 35.37 172 VAL A O 1
ATOM 1315 N N . ARG A 1 173 ? 4.677 -21.290 181.716 1.00 34.81 173 ARG A N 1
ATOM 1316 C CA . ARG A 1 173 ? 3.531 -21.377 180.817 1.00 35.50 173 ARG A CA 1
ATOM 1317 C C . ARG A 1 173 ? 2.214 -21.153 181.558 1.00 35.71 173 ARG A C 1
ATOM 1318 O O . ARG A 1 173 ? 2.096 -21.553 182.721 1.00 34.87 173 ARG A O 1
ATOM 1326 N N . SER A 1 174 ? 1.230 -20.528 180.897 1.00 34.96 174 SER A N 1
ATOM 1327 C CA . SER A 1 174 ? -0.136 -20.476 181.441 1.00 35.22 174 SER A CA 1
ATOM 1328 C C . SER A 1 174 ? -0.679 -21.898 181.638 1.00 34.88 174 SER A C 1
ATOM 1329 O O . SER A 1 174 ? -0.414 -22.794 180.834 1.00 34.05 174 SER A O 1
ATOM 1332 N N . LEU A 1 175 ? -1.430 -22.102 182.718 1.00 34.81 175 LEU A N 1
ATOM 1333 C CA . LEU A 1 175 ? -1.925 -23.439 183.054 1.00 35.36 175 LEU A CA 1
ATOM 1334 C C . LEU A 1 175 ? -3.402 -23.665 182.733 1.00 35.82 175 LEU A C 1
ATOM 1335 O O . LEU A 1 175 ? -3.945 -24.738 183.003 1.00 35.54 175 LEU A O 1
ATOM 1340 N N . HIS A 1 176 ? -4.040 -22.675 182.114 1.00 37.80 176 HIS A N 1
ATOM 1341 C CA . HIS A 1 176 ? -5.506 -22.673 181.968 1.00 39.51 176 HIS A CA 1
ATOM 1342 C C . HIS A 1 176 ? -6.064 -23.767 181.063 1.00 40.27 176 HIS A C 1
ATOM 1343 O O . HIS A 1 176 ? -7.196 -24.202 181.245 1.00 41.07 176 HIS A O 1
ATOM 1350 N N . ASP A 1 177 ? -5.270 -24.221 180.100 1.00 41.31 177 ASP A N 1
ATOM 1351 C CA . ASP A 1 177 ? -5.698 -25.308 179.215 1.00 42.52 177 ASP A CA 1
ATOM 1352 C C . ASP A 1 177 ? -5.200 -26.669 179.698 1.00 42.48 177 ASP A C 1
ATOM 1353 O O . ASP A 1 177 ? -5.456 -27.689 179.060 1.00 42.93 177 ASP A O 1
ATOM 1358 N N . ILE A 1 178 ? -4.500 -26.677 180.832 1.00 41.93 178 ILE A N 1
ATOM 1359 C CA . ILE A 1 178 ? -3.932 -27.901 181.422 1.00 41.17 178 ILE A CA 1
ATOM 1360 C C . ILE A 1 178 ? -4.755 -28.397 182.627 1.00 40.97 178 ILE A C 1
ATOM 1361 O O . ILE A 1 178 ? -5.061 -29.582 182.737 1.00 41.20 178 ILE A O 1
ATOM 1366 N N . VAL A 1 179 ? -5.112 -27.491 183.527 1.00 40.00 179 VAL A N 1
ATOM 1367 C CA . VAL A 1 179 ? -5.719 -27.887 184.810 1.00 39.84 179 VAL A CA 1
ATOM 1368 C C . VAL A 1 179 ? -7.208 -28.213 184.653 1.00 40.29 179 VAL A C 1
ATOM 1369 O O . VAL A 1 179 ? -7.828 -27.792 183.676 1.00 39.73 179 VAL A O 1
ATOM 1373 N N . LYS A 1 180 ? -7.763 -28.969 185.613 1.00 40.21 180 LYS A N 1
ATOM 1374 C CA . LYS A 1 180 ? -9.200 -29.272 185.694 1.00 40.64 180 LYS A CA 1
ATOM 1375 C C . LYS A 1 180 ? -9.724 -28.854 187.076 1.00 40.71 180 LYS A C 1
ATOM 1376 O O . LYS A 1 180 ? -8.938 -28.769 188.027 1.00 40.44 180 LYS A O 1
ATOM 1382 N N . PRO A 1 181 ? -11.040 -28.580 187.207 1.00 40.27 181 PRO A N 1
ATOM 1383 C CA . PRO A 1 181 ? -11.552 -28.168 188.533 1.00 39.58 181 PRO A CA 1
ATOM 1384 C C . PRO A 1 181 ? -11.312 -29.215 189.637 1.00 38.95 181 PRO A C 1
ATOM 1385 O O . PRO A 1 181 ? -11.184 -28.854 190.813 1.00 37.88 181 PRO A O 1
ATOM 1389 N N . GLU A 1 182 ? -11.228 -30.481 189.241 1.00 38.04 182 GLU A N 1
ATOM 1390 C CA . GLU A 1 182 ? -10.993 -31.601 190.153 1.00 38.86 182 GLU A CA 1
ATOM 1391 C C . GLU A 1 182 ? -9.614 -31.535 190.809 1.00 37.56 182 GLU A C 1
ATOM 1392 O O . GLU A 1 182 ? -9.370 -32.192 191.829 1.00 37.48 182 GLU A O 1
ATOM 1398 N N . ASP A 1 183 ? -8.721 -30.744 190.214 1.00 35.50 183 ASP A N 1
ATOM 1399 C CA . ASP A 1 183 ? -7.356 -30.584 190.705 1.00 34.35 183 ASP A CA 1
ATOM 1400 C C . ASP A 1 183 ? -7.288 -29.679 191.934 1.00 32.54 183 ASP A C 1
ATOM 1401 O O . ASP A 1 183 ? -6.235 -29.570 192.565 1.00 31.09 183 ASP A O 1
ATOM 1406 N N . PHE A 1 184 ? -8.391 -28.996 192.227 1.00 30.46 184 PHE A N 1
ATOM 1407 C CA . PHE A 1 184 ? -8.412 -27.944 193.217 1.00 29.67 184 PHE A CA 1
ATOM 1408 C C . PHE A 1 184 ? -9.457 -28.173 194.297 1.00 29.60 184 PHE A C 1
ATOM 1409 O O . PHE A 1 184 ? -10.538 -28.756 194.038 1.00 29.71 184 PHE A O 1
ATOM 1417 N N . VAL A 1 185 ? -9.140 -27.669 195.481 1.00 27.91 185 VAL A N 1
ATOM 1418 C CA . VAL A 1 185 ? -10.136 -27.483 196.522 1.00 29.02 185 VAL A CA 1
ATOM 1419 C C . VAL A 1 185 ? -10.804 -26.127 196.276 1.00 29.08 185 VAL A C 1
ATOM 1420 O O . VAL A 1 185 ? -10.207 -25.070 196.505 1.00 28.62 185 VAL A O 1
ATOM 1424 N N . LEU A 1 186 ? -12.058 -26.193 195.824 1.00 31.36 186 LEU A N 1
ATOM 1425 C CA . LEU A 1 186 ? -12.832 -25.011 195.435 1.00 32.60 186 LEU A CA 1
ATOM 1426 C C . LEU A 1 186 ? -13.892 -24.681 196.461 1.00 34.14 186 LEU A C 1
ATOM 1427 O O . LEU A 1 186 ? -14.464 -25.601 197.060 1.00 34.58 186 LEU A O 1
ATOM 1432 N N . ASN A 1 187 ? -14.101 -23.375 196.671 1.00 34.72 187 ASN A N 1
ATOM 1433 C CA . ASN A 1 187 ? -15.201 -22.838 197.492 1.00 36.36 187 ASN A CA 1
ATOM 1434 C C . ASN A 1 187 ? -15.093 -23.172 198.990 1.00 36.21 187 ASN A C 1
ATOM 1435 O O . ASN A 1 187 ? -16.096 -23.328 199.689 1.00 36.49 187 ASN A O 1
ATOM 1440 N N . SER A 1 188 ? -13.864 -23.281 199.474 1.00 36.10 188 SER A N 1
ATOM 1441 C CA . SER A 1 188 ? -13.625 -23.542 200.886 1.00 35.06 188 SER A CA 1
ATOM 1442 C C . SER A 1 188 ? -13.183 -22.246 201.525 1.00 35.42 188 SER A C 1
ATOM 1443 O O . SER A 1 188 ? -12.382 -21.516 200.944 1.00 35.82 188 SER A O 1
ATOM 1446 N N . GLU A 1 189 ? -13.677 -21.929 202.723 1.00 34.68 189 GLU A N 1
ATOM 1447 C CA . GLU A 1 189 ? -13.203 -20.714 203.353 1.00 35.51 189 GLU A CA 1
ATOM 1448 C C . GLU A 1 189 ? -11.798 -20.893 203.883 1.00 33.39 189 GLU A C 1
ATOM 1449 O O . GLU A 1 189 ? -11.078 -19.912 204.023 1.00 34.13 189 GLU A O 1
ATOM 1455 N N . HIS A 1 190 ? -11.419 -22.143 204.178 1.00 31.17 190 HIS A N 1
ATOM 1456 C CA . HIS A 1 190 ? -10.191 -22.412 204.947 1.00 28.68 190 HIS A CA 1
ATOM 1457 C C . HIS A 1 190 ? -9.110 -23.218 204.244 1.00 25.69 190 HIS A C 1
ATOM 1458 O O . HIS A 1 190 ? -7.966 -23.187 204.685 1.00 25.51 190 HIS A O 1
ATOM 1465 N N . LEU A 1 191 ? -9.485 -23.956 203.210 1.00 24.06 191 LEU A N 1
ATOM 1466 C CA . LEU A 1 191 ? -8.543 -24.824 202.497 1.00 24.45 191 LEU A CA 1
ATOM 1467 C C . LEU A 1 191 ? -8.358 -24.339 201.086 1.00 24.06 191 LEU A C 1
ATOM 1468 O O . LEU A 1 191 ? -9.291 -23.764 200.487 1.00 24.81 191 LEU A O 1
ATOM 1473 N N . THR A 1 192 ? -7.186 -24.621 200.529 1.00 22.77 192 THR A N 1
ATOM 1474 C CA . THR A 1 192 ? -6.939 -24.260 199.133 1.00 23.49 192 THR A CA 1
ATOM 1475 C C . THR A 1 192 ? -5.916 -25.192 198.496 1.00 24.15 192 THR A C 1
ATOM 1476 O O . THR A 1 192 ? -5.500 -26.192 199.098 1.00 22.93 192 THR A O 1
ATOM 1480 N N . THR A 1 193 ? -5.534 -24.904 197.259 1.00 22.98 193 THR A N 1
ATOM 1481 C CA . THR A 1 193 ? -4.620 -25.762 196.528 1.00 23.56 193 THR A CA 1
ATOM 1482 C C . THR A 1 193 ? -3.519 -24.877 195.994 1.00 24.22 193 THR A C 1
ATOM 1483 O O . THR A 1 193 ? -3.818 -23.768 195.521 1.00 22.82 193 THR A O 1
ATOM 1487 N N . VAL A 1 194 ? -2.271 -25.350 196.070 1.00 23.58 194 VAL A N 1
ATOM 1488 C CA . VAL A 1 194 ? -1.142 -24.662 195.416 1.00 23.97 194 VAL A CA 1
ATOM 1489 C C . VAL A 1 194 ? -0.598 -25.591 194.348 1.00 24.31 194 VAL A C 1
ATOM 1490 O O . VAL A 1 194 ? -0.511 -26.805 194.560 1.00 23.59 194 VAL A O 1
ATOM 1494 N N . LEU A 1 195 ? -0.250 -25.031 193.173 1.00 23.23 195 LEU A N 1
ATOM 1495 C CA . LEU A 1 195 ? 0.422 -25.795 192.128 1.00 23.51 195 LEU A CA 1
ATOM 1496 C C . LEU A 1 195 ? 1.899 -25.507 192.203 1.00 24.08 195 LEU A C 1
ATOM 1497 O O . LEU A 1 195 ? 2.307 -24.357 192.450 1.00 23.25 195 LEU A O 1
ATOM 1502 N N . VAL A 1 196 ? 2.719 -26.541 192.028 1.00 24.11 196 VAL A N 1
ATOM 1503 C CA . VAL A 1 196 ? 4.175 -26.378 192.167 1.00 24.58 196 VAL A CA 1
ATOM 1504 C C . VAL A 1 196 ? 4.858 -27.033 190.968 1.00 25.79 196 VAL A C 1
ATOM 1505 O O . VAL A 1 196 ? 4.656 -28.221 190.710 1.00 24.95 196 VAL A O 1
ATOM 1509 N N . ALA A 1 197 ? 5.624 -26.247 190.206 1.00 26.23 197 ALA A N 1
ATOM 1510 C CA . ALA A 1 197 ? 6.437 -26.813 189.115 1.00 27.11 197 ALA A CA 1
ATOM 1511 C C . ALA A 1 197 ? 7.762 -27.261 189.718 1.00 27.96 197 ALA A C 1
ATOM 1512 O O . ALA A 1 197 ? 8.472 -26.488 190.357 1.00 27.97 197 ALA A O 1
ATOM 1514 N N . VAL A 1 198 ? 8.056 -28.550 189.576 1.00 29.67 198 VAL A N 1
ATOM 1515 C CA . VAL A 1 198 ? 9.219 -29.151 190.206 1.00 31.17 198 VAL A CA 1
ATOM 1516 C C . VAL A 1 198 ? 10.158 -29.630 189.091 1.00 32.98 198 VAL A C 1
ATOM 1517 O O . VAL A 1 198 ? 9.720 -30.389 188.223 1.00 33.79 198 VAL A O 1
ATOM 1521 N N . PRO A 1 199 ? 11.429 -29.174 189.110 1.00 34.69 199 PRO A N 1
ATOM 1522 C CA . PRO A 1 199 ? 12.439 -29.709 188.174 1.00 36.42 199 PRO A CA 1
ATOM 1523 C C . PRO A 1 199 ? 12.480 -31.234 188.287 1.00 37.86 199 PRO A C 1
ATOM 1524 O O . PRO A 1 199 ? 12.480 -31.764 189.403 1.00 38.69 199 PRO A O 1
ATOM 1528 N N . LYS A 1 200 ? 12.508 -31.939 187.157 1.00 39.70 200 LYS A N 1
ATOM 1529 C CA . LYS A 1 200 ? 12.382 -33.413 187.176 1.00 41.06 200 LYS A CA 1
ATOM 1530 C C . LYS A 1 200 ? 13.401 -34.115 188.091 1.00 41.03 200 LYS A C 1
ATOM 1531 O O . LYS A 1 200 ? 13.104 -35.150 188.688 1.00 40.73 200 LYS A O 1
ATOM 1537 N N . SER A 1 201 ? 14.583 -33.532 188.223 1.00 41.68 201 SER A N 1
ATOM 1538 C CA . SER A 1 201 ? 15.605 -34.101 189.089 1.00 42.09 201 SER A CA 1
ATOM 1539 C C . SER A 1 201 ? 15.219 -34.025 190.565 1.00 42.23 201 SER A C 1
ATOM 1540 O O . SER A 1 201 ? 15.664 -34.847 191.372 1.00 42.21 201 SER A O 1
ATOM 1543 N N . LEU A 1 202 ? 14.359 -33.063 190.900 1.00 41.53 202 LEU A N 1
ATOM 1544 C CA . LEU A 1 202 ? 13.956 -32.830 192.284 1.00 40.87 202 LEU A CA 1
ATOM 1545 C C . LEU A 1 202 ? 12.615 -33.464 192.628 1.00 40.46 202 LEU A C 1
ATOM 1546 O O . LEU A 1 202 ? 12.107 -33.264 193.728 1.00 40.19 202 LEU A O 1
ATOM 1551 N N . LYS A 1 203 ? 12.053 -34.228 191.690 1.00 40.08 203 LYS A N 1
ATOM 1552 C CA . LYS A 1 203 ? 10.759 -34.897 191.879 1.00 39.82 203 LYS A CA 1
ATOM 1553 C C . LYS A 1 203 ? 10.664 -35.677 193.207 1.00 39.69 203 LYS A C 1
ATOM 1554 O O . LYS A 1 203 ? 9.686 -35.533 193.952 1.00 39.23 203 LYS A O 1
ATOM 1560 N N . SER A 1 204 ? 11.687 -36.480 193.523 1.00 39.54 204 SER A N 1
ATOM 1561 C CA . SER A 1 204 ? 11.676 -37.269 194.763 1.00 39.51 204 SER A CA 1
ATOM 1562 C C . SER A 1 204 ? 11.842 -36.384 195.983 1.00 38.52 204 SER A C 1
ATOM 1563 O O . SER A 1 204 ? 11.228 -36.629 197.003 1.00 38.56 204 SER A O 1
ATOM 1566 N N . ASP A 1 205 ? 12.684 -35.364 195.874 1.00 38.21 205 ASP A N 1
ATOM 1567 C CA . ASP A 1 205 ? 12.903 -34.406 196.948 1.00 38.07 205 ASP A CA 1
ATOM 1568 C C . ASP A 1 205 ? 11.563 -33.747 197.321 1.00 36.97 205 ASP A C 1
ATOM 1569 O O . ASP A 1 205 ? 11.245 -33.623 198.499 1.00 37.28 205 ASP A O 1
ATOM 1574 N N . PHE A 1 206 ? 10.786 -33.359 196.311 1.00 35.63 206 PHE A N 1
ATOM 1575 C CA . PHE A 1 206 ? 9.449 -32.791 196.559 1.00 33.86 206 PHE A CA 1
ATOM 1576 C C . PHE A 1 206 ? 8.524 -33.804 197.225 1.00 33.71 206 PHE A C 1
ATOM 1577 O O . PHE A 1 206 ? 7.907 -33.505 198.247 1.00 32.61 206 PHE A O 1
ATOM 1585 N N . GLU A 1 207 ? 8.418 -34.996 196.643 1.00 34.16 207 GLU A N 1
ATOM 1586 C CA . GLU A 1 207 ? 7.543 -36.046 197.171 1.00 35.67 207 GLU A CA 1
ATOM 1587 C C . GLU A 1 207 ? 7.871 -36.358 198.640 1.00 35.17 207 GLU A C 1
ATOM 1588 O O . GLU A 1 207 ? 6.974 -36.597 199.436 1.00 35.10 207 GLU A 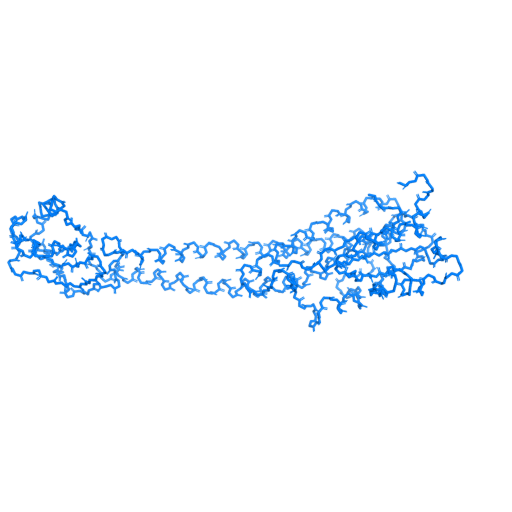O 1
ATOM 1594 N N . LYS A 1 208 ? 9.154 -36.296 198.996 1.00 35.80 208 LYS A N 1
ATOM 1595 C CA . LYS A 1 208 ? 9.601 -36.553 200.368 1.00 36.46 208 LYS A CA 1
ATOM 1596 C C . LYS A 1 208 ? 9.389 -35.388 201.316 1.00 35.29 208 LYS A C 1
ATOM 1597 O O . LYS A 1 208 ? 9.303 -35.582 202.526 1.00 36.54 208 LYS A O 1
ATOM 1603 N N . SER A 1 209 ? 9.322 -34.167 200.790 1.00 34.06 209 SER A N 1
ATOM 1604 C CA . SER A 1 209 ? 9.383 -33.000 201.663 1.00 33.06 209 SER A CA 1
ATOM 1605 C C . SER A 1 209 ? 8.108 -32.160 201.716 1.00 30.63 209 SER A C 1
ATOM 1606 O O . SER A 1 209 ? 7.958 -31.358 202.627 1.00 30.00 209 SER A O 1
ATOM 1609 N N . TYR A 1 210 ? 7.212 -32.318 200.744 1.00 28.64 210 TYR A N 1
ATOM 1610 C CA . TYR A 1 210 ? 6.137 -31.312 200.619 1.00 28.10 210 TYR A CA 1
ATOM 1611 C C . TYR A 1 210 ? 5.233 -31.250 201.863 1.00 27.60 210 TYR A C 1
ATOM 1612 O O . TYR A 1 210 ? 4.672 -30.210 202.202 1.00 26.39 210 TYR A O 1
ATOM 1621 N N . GLU A 1 211 ? 5.083 -32.375 202.567 1.00 27.24 211 GLU A N 1
ATOM 1622 C CA . GLU A 1 211 ? 4.111 -32.415 203.669 1.00 28.34 211 GLU A CA 1
ATOM 1623 C C . GLU A 1 211 ? 4.555 -31.625 204.891 1.00 28.62 211 GLU A C 1
ATOM 1624 O O . GLU A 1 211 ? 3.784 -31.441 205.844 1.00 29.61 211 GLU A O 1
ATOM 1630 N N . THR A 1 212 ? 5.797 -31.174 204.875 1.00 29.19 212 THR A N 1
ATOM 1631 C CA . THR A 1 212 ? 6.361 -30.418 205.970 1.00 31.39 212 THR A CA 1
ATOM 1632 C C . THR A 1 212 ? 6.957 -29.087 205.520 1.00 30.41 212 THR A C 1
ATOM 1633 O O . THR A 1 212 ? 7.694 -28.457 206.274 1.00 32.34 212 THR A O 1
ATOM 1637 N N . LEU A 1 213 ? 6.619 -28.645 204.300 1.00 28.81 213 LEU A N 1
ATOM 1638 C CA . LEU A 1 213 ? 7.048 -27.317 203.826 1.00 27.80 213 LEU A CA 1
ATOM 1639 C C . LEU A 1 213 ? 6.364 -26.183 204.610 1.00 27.33 213 LEU A C 1
ATOM 1640 O O . LEU A 1 213 ? 6.928 -25.105 204.748 1.00 28.14 213 LEU A O 1
ATOM 1645 N N . SER A 1 214 ? 5.161 -26.442 205.133 1.00 26.36 214 SER A N 1
ATOM 1646 C CA . SER A 1 214 ? 4.478 -25.521 206.051 1.00 26.05 214 SER A CA 1
ATOM 1647 C C . SER A 1 214 ? 3.670 -26.332 207.045 1.00 26.24 214 SER A C 1
ATOM 1648 O O . SER A 1 214 ? 3.521 -27.555 206.883 1.00 25.81 214 SER A O 1
ATOM 1651 N N . LYS A 1 215 ? 3.121 -25.630 208.037 1.00 26.72 215 LYS A N 1
ATOM 1652 C CA . LYS A 1 215 ? 2.059 -26.171 208.868 1.00 27.93 215 LYS A CA 1
ATOM 1653 C C . LYS A 1 215 ? 0.878 -26.522 207.981 1.00 27.12 215 LYS A C 1
ATOM 1654 O O . LYS A 1 215 ? 0.642 -25.874 206.938 1.00 25.64 215 LYS A O 1
ATOM 1660 N N . ASN A 1 216 ? 0.145 -27.560 208.377 1.00 26.09 216 ASN A N 1
ATOM 1661 C CA . ASN A 1 216 ? -1.187 -27.863 207.809 1.00 25.06 216 ASN A CA 1
ATOM 1662 C C . ASN A 1 216 ? -1.293 -28.141 206.308 1.00 24.90 216 ASN A C 1
ATOM 1663 O O . ASN A 1 216 ? -2.237 -27.713 205.632 1.00 24.23 216 ASN A O 1
ATOM 1668 N N . VAL A 1 217 ? -0.312 -28.882 205.801 1.00 23.37 217 VAL A N 1
ATOM 1669 C CA . VAL A 1 217 ? -0.421 -29.493 204.498 1.00 23.43 217 VAL A CA 1
ATOM 1670 C C . VAL A 1 217 ? -1.268 -30.747 204.652 1.00 24.18 217 VAL A C 1
ATOM 1671 O O . VAL A 1 217 ? -1.011 -31.557 205.574 1.00 24.40 217 VAL A O 1
ATOM 1675 N N . VAL A 1 218 ? -2.249 -30.915 203.766 1.00 22.30 218 VAL A N 1
ATOM 1676 C CA . VAL A 1 218 ? -3.077 -32.137 203.777 1.00 23.16 218 VAL A CA 1
ATOM 1677 C C . VAL A 1 218 ? -2.180 -33.322 203.414 1.00 22.70 218 VAL A C 1
ATOM 1678 O O . VAL A 1 218 ? -1.643 -33.409 202.302 1.00 22.12 218 VAL A O 1
ATOM 1682 N N . PRO A 1 219 ? -2.020 -34.274 204.358 1.00 23.67 219 PRO A N 1
ATOM 1683 C CA . PRO A 1 219 ? -1.089 -35.348 204.000 1.00 23.89 219 PRO A CA 1
ATOM 1684 C C . PRO A 1 219 ? -1.590 -36.157 202.819 1.00 22.75 219 PRO A C 1
ATOM 1685 O O . PRO A 1 219 ? -2.803 -36.329 202.626 1.00 23.86 219 PRO A O 1
ATOM 1689 N N . ALA A 1 220 ? -0.645 -36.662 202.026 1.00 23.42 220 ALA A N 1
ATOM 1690 C CA . ALA A 1 220 ? -0.927 -37.454 200.835 1.00 23.66 220 ALA A CA 1
ATOM 1691 C C . ALA A 1 220 ? -1.763 -36.749 199.755 1.00 24.34 220 ALA A C 1
ATOM 1692 O O . ALA A 1 220 ? -2.334 -37.415 198.898 1.00 24.27 220 ALA A O 1
ATOM 1694 N N . SER A 1 221 ? -1.839 -35.407 199.793 1.00 23.53 221 SER A N 1
ATOM 1695 C CA . SER A 1 221 ? -2.650 -34.675 198.814 1.00 24.73 221 SER A CA 1
ATOM 1696 C C . SER A 1 221 ? -1.951 -34.407 197.480 1.00 25.84 221 SER A C 1
ATOM 1697 O O . SER A 1 221 ? -2.631 -34.004 196.518 1.00 27.00 221 SER A O 1
ATOM 1700 N N . ALA A 1 222 ? -0.635 -34.577 197.415 1.00 25.70 222 ALA A N 1
ATOM 1701 C CA . ALA A 1 222 ? 0.095 -34.227 196.170 1.00 27.32 222 ALA A CA 1
ATOM 1702 C C . ALA A 1 222 ? -0.131 -35.224 195.057 1.00 29.22 222 ALA A C 1
ATOM 1703 O O . ALA A 1 222 ? -0.074 -36.458 195.277 1.00 30.01 222 ALA A O 1
ATOM 1705 N N . SER A 1 223 ? -0.355 -34.717 193.855 1.00 29.24 223 SER A N 1
ATOM 1706 C CA . SER A 1 223 ? -0.394 -35.586 192.691 1.00 30.45 223 SER A CA 1
ATOM 1707 C C . SER A 1 223 ? 0.279 -34.897 191.506 1.00 31.52 223 SER A C 1
ATOM 1708 O O . SER A 1 223 ? 0.312 -33.668 191.435 1.00 29.18 223 SER A O 1
ATOM 1711 N N . VAL A 1 224 ? 0.825 -35.687 190.583 1.00 32.10 224 VAL A N 1
ATOM 1712 C CA . VAL A 1 224 ? 1.389 -35.119 189.356 1.00 33.73 224 VAL A CA 1
ATOM 1713 C C . VAL A 1 224 ? 0.249 -34.831 188.401 1.00 34.60 224 VAL A C 1
ATOM 1714 O O . VAL A 1 224 ? -0.519 -35.740 188.057 1.00 35.51 224 VAL A O 1
ATOM 1718 N N . ILE A 1 225 ? 0.101 -33.572 187.985 1.00 34.88 225 ILE A N 1
ATOM 1719 C CA . ILE A 1 225 ? -1.033 -33.222 187.123 1.00 36.44 225 ILE A CA 1
ATOM 1720 C C . ILE A 1 225 ? -0.627 -32.902 185.677 1.00 36.72 225 ILE A C 1
ATOM 1721 O O . ILE A 1 225 ? -1.469 -32.841 184.777 1.00 36.48 225 ILE A O 1
ATOM 1726 N N . ALA A 1 226 ? 0.667 -32.710 185.473 1.00 37.67 226 ALA A N 1
ATOM 1727 C CA . ALA A 1 226 ? 1.218 -32.454 184.148 1.00 38.45 226 ALA A CA 1
ATOM 1728 C C . ALA A 1 226 ? 2.713 -32.639 184.202 1.00 38.93 226 ALA A C 1
ATOM 1729 O O . ALA A 1 226 ? 3.320 -32.587 185.262 1.00 37.90 226 ALA A O 1
ATOM 1731 N N . GLU A 1 227 ? 3.320 -32.878 183.043 1.00 40.59 227 GLU A N 1
ATOM 1732 C CA . GLU A 1 227 ? 4.771 -32.922 182.964 1.00 42.30 227 GLU A CA 1
ATOM 1733 C C . GLU A 1 227 ? 5.240 -32.504 181.581 1.00 42.70 227 GLU A C 1
ATOM 1734 O O . GLU A 1 227 ? 4.483 -32.544 180.613 1.00 42.32 227 GLU A O 1
ATOM 1740 N N . ASP A 1 228 ? 6.489 -32.074 181.512 1.00 43.33 228 ASP A N 1
ATOM 1741 C CA . ASP A 1 228 ? 7.138 -31.798 180.233 1.00 44.08 228 ASP A CA 1
ATOM 1742 C C . ASP A 1 228 ? 8.608 -32.215 180.338 1.00 44.80 228 ASP A C 1
ATOM 1743 O O . ASP A 1 228 ? 8.983 -32.890 181.293 1.00 45.29 228 ASP A O 1
ATOM 1748 N N . ALA A 1 229 ? 9.434 -31.813 179.373 1.00 45.36 229 ALA A N 1
ATOM 1749 C CA . ALA A 1 229 ? 10.817 -32.281 179.284 1.00 45.63 229 ALA A CA 1
ATOM 1750 C C . ALA A 1 229 ? 11.640 -31.994 180.536 1.00 45.72 229 ALA A C 1
ATOM 1751 O O . ALA A 1 229 ? 12.548 -32.758 180.876 1.00 46.23 229 ALA A O 1
ATOM 1753 N N . GLU A 1 230 ? 11.321 -30.893 181.216 1.00 45.18 230 GLU A N 1
ATOM 1754 C CA . GLU A 1 230 ? 12.117 -30.433 182.350 1.00 44.40 230 GLU A CA 1
ATOM 1755 C C . GLU A 1 230 ? 11.386 -30.498 183.697 1.00 42.84 230 GLU A C 1
ATOM 1756 O O . GLU A 1 230 ? 12.031 -30.576 184.737 1.00 42.91 230 GLU A O 1
ATOM 1762 N N . TYR A 1 231 ? 10.056 -30.484 183.673 1.00 41.24 231 TYR A N 1
ATOM 1763 C CA . TYR A 1 231 ? 9.269 -30.311 184.913 1.00 39.16 231 TYR A CA 1
ATOM 1764 C C . TYR A 1 231 ? 8.156 -31.315 185.124 1.00 38.35 231 TYR A C 1
ATOM 1765 O O . TYR A 1 231 ? 7.578 -31.846 184.172 1.00 38.39 231 TYR A O 1
ATOM 1774 N N . VAL A 1 232 ? 7.856 -31.543 186.401 1.00 36.56 232 VAL A N 1
ATOM 1775 C CA . VAL A 1 232 ? 6.607 -32.122 186.815 1.00 35.42 232 VAL A CA 1
ATOM 1776 C C . VAL A 1 232 ? 5.822 -31.032 187.571 1.00 33.28 232 VAL A C 1
ATOM 1777 O O . VAL A 1 232 ? 6.401 -30.295 188.381 1.00 33.48 232 VAL A O 1
ATOM 1781 N N . LEU A 1 233 ? 4.534 -30.919 187.258 1.00 31.69 233 LEU A N 1
ATOM 1782 C CA . LEU A 1 233 ? 3.624 -30.014 187.965 1.00 30.06 233 LEU A CA 1
ATOM 1783 C C . LEU A 1 233 ? 2.807 -30.827 188.966 1.00 29.15 233 LEU A C 1
ATOM 1784 O O . LEU A 1 233 ? 2.066 -31.707 188.553 1.00 29.08 233 LEU A O 1
ATOM 1789 N N . PHE A 1 234 ? 2.911 -30.484 190.252 1.00 28.83 234 PHE A N 1
ATOM 1790 C CA . PHE A 1 234 ? 2.125 -31.114 191.322 1.00 27.48 234 PHE A CA 1
ATOM 1791 C C . PHE A 1 234 ? 1.023 -30.178 191.780 1.00 26.51 234 PHE A C 1
ATOM 1792 O O . PHE A 1 234 ? 1.193 -28.953 191.716 1.00 25.69 234 PHE A O 1
ATOM 1800 N N . ASN A 1 235 ? -0.090 -30.744 192.238 1.00 25.52 235 ASN A N 1
ATOM 1801 C CA . ASN A 1 235 ? -1.001 -30.000 193.119 1.00 25.44 235 ASN A CA 1
ATOM 1802 C C . ASN A 1 235 ? -0.747 -30.401 194.563 1.00 25.10 235 ASN A C 1
ATOM 1803 O O . ASN A 1 235 ? -0.218 -31.494 194.818 1.00 25.34 235 ASN A O 1
ATOM 1808 N N . VAL A 1 236 ? -1.075 -29.509 195.498 1.00 23.61 236 VAL A N 1
ATOM 1809 C CA . VAL A 1 236 ? -0.930 -29.778 196.937 1.00 22.70 236 VAL A CA 1
ATOM 1810 C C . VAL A 1 236 ? -2.108 -29.083 197.615 1.00 22.92 236 VAL A C 1
ATOM 1811 O O . VAL A 1 236 ? -2.383 -27.928 197.315 1.00 21.41 236 VAL A O 1
ATOM 1815 N N . HIS A 1 237 ? -2.805 -29.758 198.541 1.00 21.19 237 HIS A N 1
ATOM 1816 C CA . HIS A 1 237 ? -3.895 -29.115 199.299 1.00 21.54 237 HIS A CA 1
ATOM 1817 C C . HIS A 1 237 ? -3.420 -28.767 200.709 1.00 21.19 237 HIS A C 1
ATOM 1818 O O . HIS A 1 237 ? -2.670 -29.535 201.342 1.00 21.17 237 HIS A O 1
ATOM 1825 N N . LEU A 1 238 ? -3.794 -27.587 201.186 1.00 20.38 238 LEU A N 1
ATOM 1826 C CA . LEU A 1 238 ? -3.287 -27.085 202.456 1.00 20.45 238 LEU A CA 1
ATOM 1827 C C . LEU A 1 238 ? -4.176 -25.941 202.969 1.00 21.38 238 LEU A C 1
ATOM 1828 O O . LEU A 1 238 ? -5.007 -25.413 202.222 1.00 20.54 238 LEU A O 1
ATOM 1833 N N . PHE A 1 239 ? -3.972 -25.530 204.216 1.00 20.89 239 PHE A N 1
ATOM 1834 C CA . PHE A 1 239 ? -4.767 -24.468 204.810 1.00 21.68 239 PHE A CA 1
ATOM 1835 C C . PHE A 1 239 ? -4.352 -23.159 204.144 1.00 22.28 239 PHE A C 1
ATOM 1836 O O . PHE A 1 239 ? -3.154 -22.895 203.997 1.00 22.07 239 PHE A O 1
ATOM 1844 N N . LYS A 1 240 ? -5.338 -22.345 203.802 1.00 23.96 240 LYS A N 1
ATOM 1845 C CA . LYS A 1 240 ? -5.075 -20.999 203.250 1.00 24.83 240 LYS A CA 1
ATOM 1846 C C . LYS A 1 240 ? -4.138 -20.169 204.116 1.00 25.58 240 LYS A C 1
ATOM 1847 O O . LYS A 1 240 ? -3.279 -19.429 203.597 1.00 24.88 240 LYS A O 1
ATOM 1853 N N . LYS A 1 241 ? -4.283 -20.279 205.442 1.00 25.66 241 LYS A N 1
ATOM 1854 C CA . LYS A 1 241 ? -3.482 -19.480 206.366 1.00 26.04 241 LYS A CA 1
ATOM 1855 C C . LYS A 1 241 ? -2.003 -19.840 206.363 1.00 25.19 241 LYS A C 1
ATOM 1856 O O . LYS A 1 241 ? -1.192 -19.084 206.894 1.00 27.25 241 LYS A O 1
ATOM 1862 N N . ASN A 1 242 ? -1.654 -20.993 205.774 1.00 24.56 242 ASN A N 1
ATOM 1863 C CA . ASN A 1 242 ? -0.284 -21.453 205.696 1.00 24.23 242 ASN A CA 1
ATOM 1864 C C . ASN A 1 242 ? 0.356 -21.367 204.312 1.00 23.77 242 ASN A C 1
ATOM 1865 O O . ASN A 1 242 ? 1.490 -21.837 204.109 1.00 23.97 242 ASN A O 1
ATOM 1870 N N . VAL A 1 243 ? -0.359 -20.769 203.363 1.00 23.59 243 VAL A N 1
ATOM 1871 C CA . VAL A 1 243 ? 0.138 -20.698 201.993 1.00 22.84 243 VAL A CA 1
ATOM 1872 C C . VAL A 1 243 ? 1.424 -19.863 201.876 1.00 23.59 243 VAL A C 1
ATOM 1873 O O . VAL A 1 243 ? 2.310 -20.234 201.119 1.00 22.97 243 VAL A O 1
ATOM 1877 N N . GLN A 1 244 ? 1.547 -18.752 202.619 1.00 24.41 244 GLN A N 1
ATOM 1878 C CA . GLN A 1 244 ? 2.792 -17.953 202.504 1.00 26.12 244 GLN A CA 1
ATOM 1879 C C . GLN A 1 244 ? 3.997 -18.773 202.929 1.00 25.33 244 GLN A C 1
ATOM 1880 O O . GLN A 1 244 ? 5.022 -18.801 202.229 1.00 25.54 244 GLN A O 1
ATOM 1886 N N . GLU A 1 245 ? 3.866 -19.457 204.063 1.00 23.93 245 GLU A N 1
ATOM 1887 C CA . GLU A 1 245 ? 4.974 -20.268 204.582 1.00 24.70 245 GLU A CA 1
ATOM 1888 C C . GLU A 1 245 ? 5.340 -21.344 203.567 1.00 24.09 245 GLU A C 1
ATOM 1889 O O . GLU A 1 245 ? 6.529 -21.597 203.295 1.00 24.51 245 GLU A O 1
ATOM 1895 N N . PHE A 1 246 ? 4.316 -22.004 203.011 1.00 23.60 246 PHE A N 1
ATOM 1896 C CA . PHE A 1 246 ? 4.544 -23.085 202.046 1.00 23.51 246 PHE A CA 1
ATOM 1897 C C . PHE A 1 246 ? 5.305 -22.587 200.818 1.00 24.37 246 PHE A C 1
ATOM 1898 O O . PHE A 1 246 ? 6.275 -23.196 200.380 1.00 24.23 246 PHE A O 1
ATOM 1906 N N . THR A 1 247 ? 4.842 -21.457 200.283 1.00 24.37 247 THR A N 1
ATOM 1907 C CA . THR A 1 247 ? 5.395 -20.854 199.080 1.00 25.20 247 THR A CA 1
ATOM 1908 C C . THR A 1 247 ? 6.860 -20.475 199.294 1.00 25.18 247 THR A C 1
ATOM 1909 O O . THR A 1 247 ? 7.719 -20.800 198.485 1.00 25.54 247 THR A O 1
ATOM 1913 N N . THR A 1 248 ? 7.144 -19.797 200.404 1.00 26.25 248 THR A N 1
ATOM 1914 C CA . THR A 1 248 ? 8.511 -19.394 200.737 1.00 26.90 248 THR A CA 1
ATOM 1915 C C . THR A 1 248 ? 9.426 -20.597 200.881 1.00 27.79 248 THR A C 1
ATOM 1916 O O . THR A 1 248 ? 10.539 -20.627 200.321 1.00 27.82 248 THR A O 1
ATOM 1920 N N . ALA A 1 249 ? 8.952 -21.596 201.620 1.00 27.51 249 ALA A N 1
ATOM 1921 C CA . ALA A 1 249 ? 9.715 -22.827 201.804 1.00 28.12 249 ALA A CA 1
ATOM 1922 C C . ALA A 1 249 ? 9.945 -23.558 200.492 1.00 27.92 249 ALA A C 1
ATOM 1923 O O . ALA A 1 249 ? 11.047 -24.054 200.261 1.00 28.88 249 ALA A O 1
ATOM 1925 N N . ALA A 1 250 ? 8.915 -23.664 199.645 1.00 27.59 250 ALA A N 1
ATOM 1926 C CA . ALA A 1 250 ? 9.058 -24.331 198.350 1.00 27.38 250 ALA A CA 1
ATOM 1927 C C . ALA A 1 250 ? 10.128 -23.654 197.478 1.00 29.23 250 ALA A C 1
ATOM 1928 O O . ALA A 1 250 ? 10.941 -24.340 196.862 1.00 29.36 250 ALA A O 1
ATOM 1930 N N . ARG A 1 251 ? 10.104 -22.327 197.429 1.00 30.05 251 ARG A N 1
ATOM 1931 C CA . ARG A 1 251 ? 11.071 -21.553 196.622 1.00 32.63 251 ARG A CA 1
ATOM 1932 C C . ARG A 1 251 ? 12.504 -21.744 197.109 1.00 34.44 251 ARG A C 1
ATOM 1933 O O . ARG A 1 251 ? 13.442 -21.854 196.283 1.00 35.31 251 ARG A O 1
ATOM 1941 N N . GLU A 1 252 ? 12.678 -21.788 198.430 1.00 35.54 252 GLU A N 1
ATOM 1942 C CA . GLU A 1 252 ? 14.004 -22.055 199.013 1.00 37.52 252 GLU A CA 1
ATOM 1943 C C . GLU A 1 252 ? 14.561 -23.410 198.602 1.00 37.38 252 GLU A C 1
ATOM 1944 O O . GLU A 1 252 ? 15.771 -23.560 198.505 1.00 37.85 252 GLU A O 1
ATOM 1950 N N . LYS A 1 253 ? 13.682 -24.375 198.327 1.00 37.09 253 LYS A N 1
ATOM 1951 C CA . LYS A 1 253 ? 14.076 -25.704 197.855 1.00 37.27 253 LYS A CA 1
ATOM 1952 C C . LYS A 1 253 ? 14.226 -25.795 196.335 1.00 36.63 253 LYS A C 1
ATOM 1953 O O . LYS A 1 253 ? 14.365 -26.892 195.804 1.00 37.03 253 LYS A O 1
ATOM 1959 N N . LYS A 1 254 ? 14.143 -24.658 195.643 1.00 36.20 254 LYS A N 1
ATOM 1960 C CA . LYS A 1 254 ? 14.249 -24.593 194.169 1.00 36.41 254 LYS A CA 1
ATOM 1961 C C . LYS A 1 254 ? 13.030 -25.188 193.435 1.00 35.13 254 LYS A C 1
ATOM 1962 O O . LYS A 1 254 ? 13.097 -25.539 192.250 1.00 35.12 254 LYS A O 1
ATOM 1968 N N . PHE A 1 255 ? 11.900 -25.303 194.147 1.00 34.00 255 PHE A N 1
ATOM 1969 C CA . PHE A 1 255 ? 10.627 -25.583 193.493 1.00 31.87 255 PHE A CA 1
ATOM 1970 C C . PHE A 1 255 ? 10.024 -24.254 193.066 1.00 31.26 255 PHE A C 1
ATOM 1971 O O . PHE A 1 255 ? 10.397 -23.203 193.599 1.00 31.67 255 PHE A O 1
ATOM 1979 N N . ILE A 1 256 ? 9.070 -24.293 192.144 1.00 30.43 256 ILE A N 1
ATOM 1980 C CA . ILE A 1 256 ? 8.459 -23.064 191.613 1.00 29.85 256 ILE A CA 1
ATOM 1981 C C . ILE A 1 256 ? 6.930 -23.068 191.774 1.00 28.52 256 ILE A C 1
ATOM 1982 O O . ILE A 1 256 ? 6.215 -23.538 190.903 1.00 27.07 256 ILE A O 1
ATOM 1987 N N . PRO A 1 257 ? 6.428 -22.565 192.924 1.00 29.55 257 PRO A N 1
ATOM 1988 C CA . PRO A 1 257 ? 4.976 -22.436 193.064 1.00 29.83 257 PRO A CA 1
ATOM 1989 C C . PRO A 1 257 ? 4.434 -21.586 191.915 1.00 31.42 257 PRO A C 1
ATOM 1990 O O . PRO A 1 257 ? 5.091 -20.597 191.522 1.00 30.92 257 PRO A O 1
ATOM 1994 N N . ARG A 1 258 ? 3.273 -21.969 191.391 1.00 31.72 258 ARG A N 1
ATOM 1995 C CA . ARG A 1 258 ? 2.618 -21.278 190.284 1.00 34.20 258 ARG A CA 1
ATOM 1996 C C . ARG A 1 258 ? 1.290 -20.695 190.742 1.00 37.27 258 ARG A C 1
ATOM 1997 O O . ARG A 1 258 ? 0.310 -21.436 190.857 1.00 36.99 258 ARG A O 1
ATOM 2005 N N . GLU A 1 259 ? 1.231 -19.375 190.954 1.00 40.31 259 GLU A N 1
ATOM 2006 C CA . GLU A 1 259 ? -0.048 -18.740 191.334 1.00 43.75 259 GLU A CA 1
ATOM 2007 C C . GLU A 1 259 ? -1.175 -19.150 190.389 1.00 43.81 259 GLU A C 1
ATOM 2008 O O . GLU A 1 259 ? -1.051 -19.049 189.164 1.00 44.46 259 GLU A O 1
ATOM 2014 N N . PHE A 1 260 ? -2.262 -19.650 190.952 1.00 44.87 260 PHE A N 1
ATOM 2015 C CA . PHE A 1 260 ? -3.391 -20.062 190.139 1.00 46.07 260 PHE A CA 1
ATOM 2016 C C . PHE A 1 260 ? -4.669 -20.115 190.937 1.00 47.71 260 PHE A C 1
ATOM 2017 O O . PHE A 1 260 ? -4.937 -21.069 191.673 1.00 48.50 260 PHE A O 1
ATOM 2025 N N . ASN A 1 261 ? -5.496 -19.106 190.780 1.00 49.11 261 ASN A N 1
ATOM 2026 C CA . ASN A 1 261 ? -6.722 -19.152 191.524 1.00 50.31 261 ASN A CA 1
ATOM 2027 C C . ASN A 1 261 ? -7.903 -19.511 190.644 1.00 50.51 261 ASN A C 1
ATOM 2028 O O . ASN A 1 261 ? -8.436 -18.692 189.889 1.00 51.51 261 ASN A O 1
ATOM 2033 N N . TYR A 1 262 ? -8.251 -20.794 190.720 1.00 50.62 262 TYR A N 1
ATOM 2034 C CA . TYR A 1 262 ? -9.166 -21.413 189.783 1.00 50.60 262 TYR A CA 1
ATOM 2035 C C . TYR A 1 262 ? -10.581 -20.833 189.845 1.00 51.42 262 TYR A C 1
ATOM 2036 O O . TYR A 1 262 ? -11.205 -20.786 190.904 1.00 51.16 262 TYR A O 1
ATOM 2045 N N . SER A 1 263 ? -11.074 -20.386 188.696 1.00 51.66 263 SER A N 1
ATOM 2046 C CA . SER A 1 263 ? -12.501 -20.130 188.523 1.00 52.37 263 SER A CA 1
ATOM 2047 C C . SER A 1 263 ? -12.901 -20.452 187.103 1.00 52.77 263 SER A C 1
ATOM 2048 O O . SER A 1 263 ? -12.093 -20.327 186.172 1.00 52.67 263 SER A O 1
ATOM 2051 N N . GLU A 1 264 ? -14.148 -20.878 186.946 1.00 53.07 264 GLU A N 1
ATOM 2052 C CA . GLU A 1 264 ? -14.735 -21.039 185.631 1.00 53.48 264 GLU A CA 1
ATOM 2053 C C . GLU A 1 264 ? -14.582 -19.754 184.810 1.00 52.85 264 GLU A C 1
ATOM 2054 O O . GLU A 1 264 ? -14.145 -19.828 183.672 1.00 52.68 264 GLU A O 1
ATOM 2060 N N . GLU A 1 265 ? -14.895 -18.591 185.393 1.00 52.30 265 GLU A N 1
ATOM 2061 C CA . GLU A 1 265 ? -14.789 -17.317 184.666 1.00 52.18 265 GLU A CA 1
ATOM 2062 C C . GLU A 1 265 ? -13.390 -17.077 184.100 1.00 51.26 265 GLU A C 1
ATOM 2063 O O . GLU A 1 265 ? -13.252 -16.759 182.914 1.00 51.15 265 GLU A O 1
ATOM 2069 N N . LEU A 1 266 ? -12.367 -17.236 184.941 1.00 49.88 266 LEU A N 1
ATOM 2070 C CA . LEU A 1 266 ? -10.975 -17.012 184.540 1.00 49.15 266 LEU A CA 1
ATOM 2071 C C . LEU A 1 266 ? -10.559 -17.889 183.359 1.00 47.97 266 LEU A C 1
ATOM 2072 O O . LEU A 1 266 ? -10.011 -17.397 182.362 1.00 47.50 266 LEU A O 1
ATOM 2077 N N . ILE A 1 267 ? -10.818 -19.185 183.492 1.00 46.34 267 ILE A N 1
ATOM 2078 C CA . ILE A 1 267 ? -10.506 -20.151 182.453 1.00 45.42 267 ILE A CA 1
ATOM 2079 C C . ILE A 1 267 ? -11.312 -19.818 181.190 1.00 44.47 267 ILE A C 1
ATOM 2080 O O . ILE A 1 267 ? -10.753 -19.757 180.102 1.00 43.97 267 ILE A O 1
ATOM 2085 N N . ASP A 1 268 ? -12.609 -19.574 181.353 1.00 43.19 268 ASP A N 1
ATOM 2086 C CA . ASP A 1 268 ? -13.473 -19.224 180.228 1.00 43.12 268 ASP A CA 1
ATOM 2087 C C . ASP A 1 268 ? -12.957 -18.003 179.473 1.00 41.82 268 ASP A C 1
ATOM 2088 O O . ASP A 1 268 ? -12.880 -18.019 178.236 1.00 41.06 268 ASP A O 1
ATOM 2093 N N . GLN A 1 269 ? -12.580 -16.958 180.209 1.00 39.98 269 GLN A N 1
ATOM 2094 C CA . GLN A 1 269 ? -12.137 -15.727 179.547 1.00 39.25 269 GLN A CA 1
ATOM 2095 C C . GLN A 1 269 ? -10.754 -15.870 178.907 1.00 38.41 269 GLN A C 1
ATOM 2096 O O . GLN A 1 269 ? -10.473 -15.264 177.858 1.00 36.88 269 GLN A O 1
ATOM 2102 N N . LEU A 1 270 ? -9.892 -16.677 179.521 1.00 37.31 270 LEU A N 1
ATOM 2103 C CA . LEU A 1 270 ? -8.580 -16.956 178.931 1.00 37.47 270 LEU A CA 1
ATOM 2104 C C . LEU A 1 270 ? -8.718 -17.758 177.636 1.00 38.06 270 LEU A C 1
ATOM 2105 O O . LEU A 1 270 ? -7.985 -17.514 176.667 1.00 37.73 270 LEU A O 1
ATOM 2110 N N . LYS A 1 271 ? -9.649 -18.709 177.625 1.00 37.95 271 LYS A N 1
ATOM 2111 C CA . LYS A 1 271 ? -9.963 -19.444 176.393 1.00 39.55 271 LYS A CA 1
ATOM 2112 C C . LYS A 1 271 ? -10.569 -18.525 175.343 1.00 39.03 271 LYS A C 1
ATOM 2113 O O . LYS A 1 271 ? -10.210 -18.606 174.154 1.00 39.88 271 LYS A O 1
ATOM 2119 N N . LYS A 1 272 ? -11.459 -17.640 175.781 1.00 38.48 272 LYS A N 1
ATOM 2120 C CA . LYS A 1 272 ? -12.124 -16.701 174.881 1.00 38.13 272 LYS A CA 1
ATOM 2121 C C . LYS A 1 272 ? -11.158 -15.683 174.279 1.00 37.35 272 LYS A C 1
ATOM 2122 O O . LYS A 1 272 ? -11.341 -15.273 173.126 1.00 36.13 272 LYS A O 1
ATOM 2128 N N . GLU A 1 273 ? -10.140 -15.274 175.041 1.00 36.16 273 GLU A N 1
ATOM 2129 C CA . GLU A 1 273 ? -9.089 -14.422 174.478 1.00 35.73 273 GLU A CA 1
ATOM 2130 C C . GLU A 1 273 ? -8.403 -15.069 173.278 1.00 36.13 273 GLU A C 1
ATOM 2131 O O . GLU A 1 273 ? -8.281 -14.443 172.211 1.00 35.65 273 GLU A O 1
ATOM 2137 N N . HIS A 1 274 ? -7.904 -16.286 173.460 1.00 35.99 274 HIS A N 1
ATOM 2138 C CA . HIS A 1 274 ? -7.161 -16.964 172.395 1.00 37.22 274 HIS A CA 1
ATOM 2139 C C . HIS A 1 274 ? -8.080 -17.207 171.197 1.00 37.04 274 HIS A C 1
ATOM 2140 O O . HIS A 1 274 ? -7.707 -16.898 170.047 1.00 37.14 274 HIS A O 1
ATOM 2147 N N . ASP A 1 275 ? -9.284 -17.716 171.461 1.00 36.30 275 ASP A N 1
ATOM 2148 C CA . ASP A 1 275 ? -10.249 -18.008 170.383 1.00 36.55 275 ASP A CA 1
ATOM 2149 C C . ASP A 1 275 ? -10.619 -16.767 169.583 1.00 35.75 275 ASP A C 1
ATOM 2150 O O . ASP A 1 275 ? -10.662 -16.801 168.342 1.00 35.31 275 ASP A O 1
ATOM 2155 N N . SER A 1 276 ? -10.918 -15.692 170.308 1.00 34.09 276 SER A N 1
ATOM 2156 C CA . SER A 1 276 ? -11.351 -14.442 169.712 1.00 33.97 276 SER A CA 1
ATOM 2157 C C . SER A 1 276 ? -10.212 -13.764 168.976 1.00 33.20 276 SER A C 1
ATOM 2158 O O . SER A 1 276 ? -10.426 -13.199 167.895 1.00 33.18 276 SER A O 1
ATOM 2161 N N . ALA A 1 277 ? -9.005 -13.815 169.542 1.00 32.41 277 ALA A N 1
ATOM 2162 C CA . ALA A 1 277 ? -7.842 -13.233 168.863 1.00 31.87 277 ALA A CA 1
ATOM 2163 C C . ALA A 1 277 ? -7.574 -13.954 167.548 1.00 31.92 277 ALA A C 1
ATOM 2164 O O . ALA A 1 277 ? -7.256 -13.302 166.536 1.00 31.47 277 ALA A O 1
ATOM 2166 N N . ALA A 1 278 ? -7.698 -15.285 167.563 1.00 30.64 278 ALA A N 1
ATOM 2167 C CA . ALA A 1 278 ? -7.462 -16.093 166.359 1.00 31.76 278 ALA A CA 1
ATOM 2168 C C . ALA A 1 278 ? -8.492 -15.784 165.274 1.00 31.78 278 ALA A C 1
ATOM 2169 O O . ALA A 1 278 ? -8.139 -15.651 164.092 1.00 32.34 278 ALA A O 1
ATOM 2171 N N . SER A 1 279 ? -9.758 -15.658 165.672 1.00 31.75 279 SER A N 1
ATOM 2172 C CA . SER A 1 279 ? -10.848 -15.383 164.746 1.00 32.63 279 SER A CA 1
ATOM 2173 C C . SER A 1 279 ? -10.745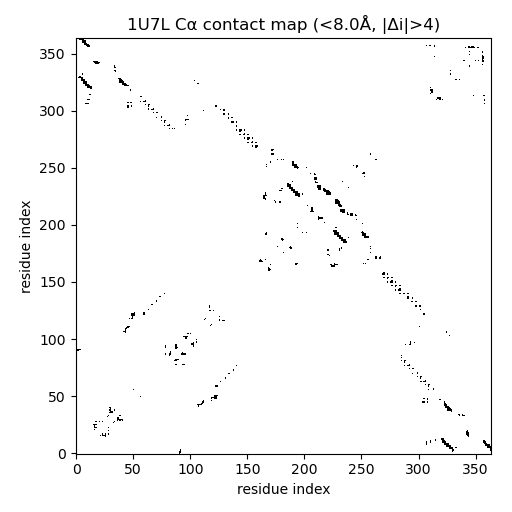 -13.974 164.167 1.00 32.20 279 SER A C 1
ATOM 2174 O O . SER A 1 279 ? -11.003 -13.754 162.963 1.00 31.59 279 SER A O 1
ATOM 2177 N N . LEU A 1 280 ? -10.356 -13.022 165.014 1.00 30.44 280 LEU A N 1
ATOM 2178 C CA . LEU A 1 280 ? -10.167 -11.649 164.565 1.00 29.97 280 LEU A CA 1
ATOM 2179 C C . LEU A 1 280 ? -9.013 -11.521 163.567 1.00 30.70 280 LEU A C 1
ATOM 2180 O O . LEU A 1 280 ? -9.172 -10.845 162.515 1.00 30.59 280 LEU A O 1
ATOM 2185 N N . GLU A 1 281 ? -7.859 -12.122 163.889 1.00 30.80 281 GLU A N 1
ATOM 2186 C CA . GLU A 1 281 ? -6.704 -12.159 162.962 1.00 31.61 281 GLU A CA 1
ATOM 2187 C C . GLU A 1 281 ? -7.088 -12.806 161.615 1.00 32.44 281 GLU A C 1
ATOM 2188 O O . GLU A 1 281 ? -6.771 -12.260 160.548 1.00 31.66 281 GLU A O 1
ATOM 2194 N N . GLN A 1 282 ? -7.773 -13.950 161.671 1.00 32.75 282 GLN A N 1
ATOM 2195 C CA . GLN A 1 282 ? -8.253 -14.650 160.466 1.00 34.50 282 GLN A CA 1
ATOM 2196 C C . GLN A 1 282 ? -9.118 -13.750 159.579 1.00 33.24 282 GLN A C 1
ATOM 2197 O O . GLN A 1 282 ? -8.884 -13.642 158.368 1.00 33.37 282 GLN A O 1
ATOM 2203 N N . SER A 1 283 ? -10.115 -13.114 160.181 1.00 32.11 283 SER A N 1
ATOM 2204 C CA . SER A 1 283 ? -11.043 -12.232 159.479 1.00 31.75 283 SER A CA 1
ATOM 2205 C C . SER A 1 283 ? -10.319 -11.049 158.831 1.00 31.44 283 SER A C 1
ATOM 2206 O O . SER A 1 283 ? -10.534 -10.753 157.634 1.00 30.07 283 SER A O 1
ATOM 2209 N N . LEU A 1 284 ? -9.481 -10.359 159.612 1.00 29.63 284 LEU A N 1
ATOM 2210 C CA . LEU A 1 284 ? -8.740 -9.207 159.073 1.00 29.10 284 LEU A CA 1
ATOM 2211 C C . LEU A 1 284 ? -7.715 -9.594 158.017 1.00 29.73 284 LEU A C 1
ATOM 2212 O O . LEU A 1 284 ? -7.454 -8.794 157.074 1.00 29.15 284 LEU A O 1
ATOM 2217 N N . ARG A 1 285 ? -7.147 -10.800 158.130 1.00 28.64 285 ARG A N 1
ATOM 2218 C CA . ARG A 1 285 ? -6.210 -11.285 157.111 1.00 30.69 285 ARG A CA 1
ATOM 2219 C C . ARG A 1 285 ? -6.943 -11.418 155.781 1.00 30.59 285 ARG A C 1
ATOM 2220 O O . ARG A 1 285 ? -6.467 -10.912 154.751 1.00 30.04 285 ARG A O 1
ATOM 2228 N N . VAL A 1 286 ? -8.106 -12.057 155.813 1.00 30.68 286 VAL A N 1
ATOM 2229 C CA . VAL A 1 286 ? -8.919 -12.222 154.585 1.00 31.64 286 VAL A CA 1
ATOM 2230 C C . VAL A 1 286 ? -9.319 -10.850 154.027 1.00 30.62 286 VAL A C 1
ATOM 2231 O O . VAL A 1 286 ? -9.185 -10.599 152.812 1.00 31.66 286 VAL A O 1
ATOM 2235 N N . GLN A 1 287 ? -9.813 -9.964 154.894 1.00 29.56 287 GLN A N 1
ATOM 2236 C CA . GLN A 1 287 ? -10.165 -8.609 154.462 1.00 29.53 287 GLN A CA 1
ATOM 2237 C C . GLN A 1 287 ? -8.986 -7.887 153.807 1.00 29.01 287 GLN A C 1
ATOM 2238 O O . GLN A 1 287 ? -9.155 -7.208 152.773 1.00 28.71 287 GLN A O 1
ATOM 2244 N N . LEU A 1 288 ? -7.799 -8.040 154.390 1.00 27.85 288 LEU A N 1
ATOM 2245 C CA . LEU A 1 288 ? -6.606 -7.333 153.926 1.00 28.05 288 LEU A CA 1
ATOM 2246 C C . LEU A 1 288 ? -6.126 -7.892 152.587 1.00 28.88 288 LEU A C 1
ATOM 2247 O O . LEU A 1 288 ? -5.789 -7.123 151.681 1.00 27.99 288 LEU A O 1
ATOM 2252 N N . VAL A 1 289 ? -6.091 -9.222 152.463 1.00 28.63 289 VAL A N 1
ATOM 2253 C CA . VAL A 1 289 ? -5.727 -9.837 151.191 1.00 29.11 289 VAL A CA 1
ATOM 2254 C C . VAL A 1 289 ? -6.661 -9.334 150.070 1.00 28.99 289 VAL A C 1
ATOM 2255 O O . VAL A 1 289 ? -6.175 -8.911 149.012 1.00 28.42 289 VAL A O 1
ATOM 2259 N N . ARG A 1 290 ? -7.971 -9.354 150.307 1.00 28.49 290 ARG A N 1
ATOM 2260 C CA . ARG A 1 290 ? -8.937 -8.964 149.277 1.00 29.94 290 ARG A CA 1
ATOM 2261 C C . ARG A 1 290 ? -8.758 -7.504 148.886 1.00 29.75 290 ARG A C 1
ATOM 2262 O O . ARG A 1 290 ? -8.699 -7.180 147.684 1.00 29.87 290 ARG A O 1
ATOM 2270 N N . LEU A 1 291 ? -8.662 -6.630 149.895 1.00 28.17 291 LEU A N 1
ATOM 2271 C CA . LEU A 1 291 ? -8.517 -5.197 149.641 1.00 28.83 291 LEU A CA 1
ATOM 2272 C C . LEU A 1 291 ? -7.197 -4.864 148.984 1.00 28.52 291 LEU A C 1
ATOM 2273 O O . LEU A 1 291 ? -7.169 -4.069 148.038 1.00 29.22 291 LEU A O 1
ATOM 2278 N N . ALA A 1 292 ? -6.103 -5.451 149.463 1.00 28.00 292 ALA A N 1
ATOM 2279 C CA . ALA A 1 292 ? -4.792 -5.180 148.857 1.00 27.45 292 ALA A CA 1
ATOM 2280 C C . ALA A 1 292 ? -4.782 -5.615 147.372 1.00 27.85 292 ALA A C 1
ATOM 2281 O O . ALA A 1 292 ? -4.261 -4.895 146.519 1.00 26.73 292 ALA A O 1
ATOM 2283 N N . LYS A 1 293 ? -5.394 -6.758 147.071 1.00 27.36 293 LYS A N 1
ATOM 2284 C CA . LYS A 1 293 ? -5.473 -7.226 145.666 1.00 28.48 293 LYS A CA 1
ATOM 2285 C C . LYS A 1 293 ? -6.305 -6.298 144.770 1.00 28.74 293 LYS A C 1
ATOM 2286 O O . LYS A 1 293 ? -5.877 -5.971 143.642 1.00 29.29 293 LYS A O 1
ATOM 2292 N N . THR A 1 294 ? -7.467 -5.853 145.242 1.00 28.04 294 THR A N 1
ATOM 2293 C CA . THR A 1 294 ? -8.317 -4.978 144.416 1.00 28.89 294 THR A CA 1
ATOM 2294 C C . THR A 1 294 ? -7.682 -3.602 144.296 1.00 28.79 294 THR A C 1
ATOM 2295 O O . THR A 1 294 ? -7.719 -2.980 143.222 1.00 27.42 294 THR A O 1
ATOM 2299 N N . ALA A 1 295 ? -7.101 -3.118 145.400 1.00 26.94 295 ALA A N 1
ATOM 2300 C CA . ALA A 1 295 ? -6.391 -1.839 145.358 1.00 27.35 295 ALA A CA 1
ATOM 2301 C C . ALA A 1 295 ? -5.177 -1.870 144.434 1.00 26.90 295 ALA A C 1
ATOM 2302 O O . ALA A 1 295 ? -4.940 -0.905 143.713 1.00 27.07 295 ALA A O 1
ATOM 2304 N N . TYR A 1 296 ? -4.400 -2.948 144.474 1.00 26.24 296 TYR A N 1
ATOM 2305 C CA . TYR A 1 296 ? -3.251 -3.068 143.606 1.00 27.01 296 TYR A CA 1
ATOM 2306 C C . TYR A 1 296 ? -3.690 -2.821 142.146 1.00 26.14 296 TYR A C 1
ATOM 2307 O O . TYR A 1 296 ? -3.055 -2.045 141.421 1.00 24.82 296 TYR A O 1
ATOM 2316 N N . VAL A 1 297 ? -4.776 -3.480 141.733 1.00 25.60 297 VAL A N 1
ATOM 2317 C CA . VAL A 1 297 ? -5.218 -3.370 140.322 1.00 24.91 297 VAL A CA 1
ATOM 2318 C C . VAL A 1 297 ? -5.658 -1.935 139.981 1.00 24.37 297 VAL A C 1
ATOM 2319 O O . VAL A 1 297 ? -5.178 -1.355 138.988 1.00 23.90 297 VAL A O 1
ATOM 2323 N N . ASP A 1 298 ? -6.515 -1.345 140.809 1.00 23.11 298 ASP A N 1
ATOM 2324 C CA . ASP A 1 298 ? -7.024 -0.001 140.539 1.00 25.02 298 ASP A CA 1
ATOM 2325 C C . ASP A 1 298 ? -5.902 1.013 140.593 1.00 23.65 298 ASP A C 1
ATOM 2326 O O . ASP A 1 298 ? -5.834 1.917 139.766 1.00 22.39 298 ASP A O 1
ATOM 2331 N N . VAL A 1 299 ? -4.992 0.862 141.567 1.00 22.36 299 VAL A N 1
ATOM 2332 C CA . VAL A 1 299 ? -3.867 1.799 141.670 1.00 21.81 299 VAL A CA 1
ATOM 2333 C C . VAL A 1 299 ? -2.913 1.673 140.479 1.00 21.34 299 VAL A C 1
ATOM 2334 O O . VAL A 1 299 ? -2.465 2.688 139.954 1.00 20.66 299 VAL A O 1
ATOM 2338 N N . PHE A 1 300 ? -2.623 0.447 140.040 1.00 19.97 300 PHE A N 1
ATOM 2339 C CA . PHE A 1 300 ? -1.744 0.241 138.907 1.00 20.71 300 PHE A CA 1
ATOM 2340 C C . PHE A 1 300 ? -2.357 0.896 137.636 1.00 19.53 300 PHE A C 1
ATOM 2341 O O . PHE A 1 300 ? -1.674 1.589 136.873 1.00 19.98 300 PHE A O 1
ATOM 2349 N N . ILE A 1 301 ? -3.645 0.645 137.410 1.00 19.23 301 ILE A N 1
ATOM 2350 C CA . ILE A 1 301 ? -4.316 1.272 136.237 1.00 18.89 301 ILE A CA 1
ATOM 2351 C C . ILE A 1 301 ? -4.209 2.803 136.330 1.00 18.89 301 ILE A C 1
ATOM 2352 O O . ILE A 1 301 ? -3.782 3.476 135.367 1.00 19.32 301 ILE A O 1
ATOM 2357 N N . ASN A 1 302 ? -4.542 3.355 137.494 1.00 18.20 302 ASN A N 1
ATOM 2358 C CA . ASN A 1 302 ? -4.426 4.801 137.707 1.00 18.79 302 ASN A CA 1
ATOM 2359 C C . ASN A 1 302 ? -3.013 5.287 137.485 1.00 19.31 302 ASN A C 1
ATOM 2360 O O . ASN A 1 302 ? -2.808 6.370 136.916 1.00 19.06 302 ASN A O 1
ATOM 2365 N N . TRP A 1 303 ? -2.026 4.520 137.954 1.00 19.37 303 TRP A N 1
ATOM 2366 C CA . TRP A 1 303 ? -0.621 4.904 137.758 1.00 19.15 303 TRP A CA 1
ATOM 2367 C C . TRP A 1 303 ? -0.311 5.108 136.274 1.00 20.25 303 TRP A C 1
ATOM 2368 O O . TRP A 1 303 ? 0.300 6.109 135.902 1.00 19.16 303 TRP A O 1
ATOM 2379 N N . PHE A 1 304 ? -0.756 4.172 135.432 1.00 18.53 304 PHE A N 1
ATOM 2380 C CA . PHE A 1 304 ? -0.522 4.324 133.990 1.00 19.68 304 PHE A CA 1
ATOM 2381 C C . PHE A 1 304 ? -1.327 5.454 133.295 1.00 18.89 304 PHE A C 1
ATOM 2382 O O . PHE A 1 304 ? -0.879 5.980 132.268 1.00 18.77 304 PHE A O 1
ATOM 2390 N N . HIS A 1 305 ? -2.475 5.810 133.849 1.00 18.86 305 HIS A N 1
ATOM 2391 C CA . HIS A 1 305 ? -3.205 6.999 133.390 1.00 18.51 305 HIS A CA 1
ATOM 2392 C C . HIS A 1 305 ? -2.386 8.239 133.723 1.00 19.10 305 HIS A C 1
ATOM 2393 O O . HIS A 1 305 ? -2.199 9.130 132.891 1.00 18.74 305 HIS A O 1
ATOM 2400 N N . ILE A 1 306 ? -1.843 8.284 134.935 1.00 17.56 306 ILE A N 1
ATOM 2401 C CA . ILE A 1 306 ? -0.919 9.403 135.263 1.00 18.11 306 ILE A CA 1
ATOM 2402 C C . ILE A 1 306 ? 0.316 9.435 134.341 1.00 18.04 306 ILE A C 1
ATOM 2403 O O . ILE A 1 306 ? 0.719 10.499 133.870 1.00 16.34 306 ILE A O 1
ATOM 2408 N N . LYS A 1 307 ? 0.930 8.289 134.072 1.00 17.51 307 LYS A N 1
ATOM 2409 C CA . LYS A 1 307 ? 2.057 8.224 133.135 1.00 17.89 307 LYS A CA 1
ATOM 2410 C C . LYS A 1 307 ? 1.659 8.677 131.713 1.00 18.76 307 LYS A C 1
ATOM 2411 O O . LYS A 1 307 ? 2.419 9.382 131.068 1.00 18.32 307 LYS A O 1
ATOM 2417 N N . ALA A 1 308 ? 0.460 8.296 131.257 1.00 18.77 308 ALA A N 1
ATOM 2418 C CA . ALA A 1 308 ? -0.017 8.769 129.953 1.00 19.13 308 ALA A CA 1
ATOM 2419 C C . ALA A 1 308 ? -0.073 10.299 129.932 1.00 17.95 308 ALA A C 1
ATOM 2420 O O . ALA A 1 308 ? 0.409 10.936 128.979 1.00 18.69 308 ALA A O 1
ATOM 2422 N N . LEU A 1 309 ? -0.668 10.886 130.974 1.00 17.66 309 LEU A N 1
ATOM 2423 C CA . LEU A 1 309 ? -0.764 12.346 131.098 1.00 18.97 309 LEU A CA 1
ATOM 2424 C C . LEU A 1 309 ? 0.639 12.964 131.124 1.00 19.59 309 LEU A C 1
ATOM 2425 O O . LEU A 1 309 ? 0.904 13.982 130.486 1.00 19.12 309 LEU A O 1
ATOM 2430 N N . ARG A 1 310 ? 1.527 12.340 131.904 1.00 18.28 310 ARG A N 1
ATOM 2431 C CA . ARG A 1 310 ? 2.893 12.882 132.035 1.00 19.12 310 ARG A CA 1
ATOM 2432 C C . ARG A 1 310 ? 3.635 12.865 130.713 1.00 19.12 310 ARG A C 1
ATOM 2433 O O . ARG A 1 310 ? 4.288 13.846 130.356 1.00 19.77 310 ARG A O 1
ATOM 2441 N N . VAL A 1 311 ? 3.544 11.752 129.973 1.00 18.36 311 VAL A N 1
ATOM 2442 C CA . VAL A 1 311 ? 4.195 11.625 128.691 1.00 19.50 311 VAL A CA 1
ATOM 2443 C C . VAL A 1 311 ? 3.608 12.670 127.717 1.00 19.99 311 VAL A C 1
ATOM 2444 O O . VAL A 1 311 ? 4.343 13.298 126.963 1.00 18.45 311 VAL A O 1
ATOM 2448 N N . TYR A 1 312 ? 2.288 12.878 127.751 1.00 19.37 312 TYR A N 1
ATOM 2449 C CA . TYR A 1 312 ? 1.693 13.880 126.842 1.00 18.84 312 TYR A CA 1
ATOM 2450 C C . TYR A 1 312 ? 2.155 15.309 127.126 1.00 19.03 312 TYR A C 1
ATOM 2451 O O . TYR A 1 312 ? 2.607 16.041 126.195 1.00 19.46 312 TYR A O 1
ATOM 2460 N N . VAL A 1 313 ? 2.118 15.694 128.400 1.00 17.96 313 VAL A N 1
ATOM 2461 C CA . VAL A 1 313 ? 2.504 17.047 128.819 1.00 19.02 313 VAL A CA 1
ATOM 2462 C C . VAL A 1 313 ? 3.971 17.258 128.452 1.00 19.62 313 VAL A C 1
ATOM 2463 O O . VAL A 1 313 ? 4.329 18.292 127.887 1.00 18.86 313 VAL A O 1
ATOM 2467 N N . GLU A 1 314 ? 4.814 16.263 128.742 1.00 20.91 314 GLU A N 1
ATOM 2468 C CA . GLU A 1 314 ? 6.248 16.411 128.467 1.00 22.21 314 GLU A CA 1
ATOM 2469 C C . GLU A 1 314 ? 6.521 16.508 126.976 1.00 21.08 314 GLU A C 1
ATOM 2470 O O . GLU A 1 314 ? 7.348 17.287 126.541 1.00 21.50 314 GLU A O 1
ATOM 2476 N N . SER A 1 315 ? 5.777 15.744 126.177 1.00 19.75 315 SER A N 1
ATOM 2477 C CA . SER A 1 315 ? 5.973 15.750 124.739 1.00 20.19 315 SER A CA 1
ATOM 2478 C C . SER A 1 315 ? 5.536 17.091 124.155 1.00 20.64 315 SER A C 1
ATOM 2479 O O . SER A 1 315 ? 6.199 17.629 123.252 1.00 19.75 315 SER A O 1
ATOM 2482 N N . VAL A 1 316 ? 4.432 17.640 124.653 1.00 20.19 316 VAL A N 1
ATOM 2483 C CA . VAL A 1 316 ? 4.023 19.016 124.232 1.00 20.39 316 VAL A CA 1
ATOM 2484 C C . VAL A 1 316 ? 5.103 20.051 124.578 1.00 22.09 316 VAL A C 1
ATOM 2485 O O . VAL A 1 316 ? 5.456 20.868 123.732 1.00 22.67 316 VAL A O 1
ATOM 2489 N N . LEU A 1 317 ? 5.602 20.002 125.818 1.00 22.32 317 LEU A N 1
ATOM 2490 C CA . LEU A 1 317 ? 6.658 20.913 126.281 1.00 22.46 317 LEU A CA 1
ATOM 2491 C C . LEU A 1 317 ? 7.936 20.787 125.463 1.00 23.89 317 LEU A C 1
ATOM 2492 O O . LEU A 1 317 ? 8.507 21.808 125.069 1.00 25.07 317 LEU A O 1
ATOM 2497 N N . ARG A 1 318 ? 8.343 19.565 125.159 1.00 23.09 318 ARG A N 1
ATOM 2498 C CA . ARG A 1 318 ? 9.623 19.323 124.516 1.00 23.44 318 ARG A CA 1
ATOM 2499 C C . ARG A 1 318 ? 9.585 19.304 122.983 1.00 23.45 318 ARG A C 1
ATOM 2500 O O . ARG A 1 318 ? 10.617 19.589 122.332 1.00 24.43 318 ARG A O 1
ATOM 2508 N N . TYR A 1 319 ? 8.413 18.973 122.389 1.00 21.57 319 TYR A N 1
ATOM 2509 C CA . TYR A 1 319 ? 8.340 18.782 120.945 1.00 22.36 319 TYR A CA 1
ATOM 2510 C C . TYR A 1 319 ? 7.373 19.750 120.279 1.00 22.83 319 TYR A C 1
ATOM 2511 O O . TYR A 1 319 ? 7.355 19.841 119.044 1.00 25.57 319 TYR A O 1
ATOM 2520 N N . GLY A 1 320 ? 6.600 20.437 121.094 1.00 23.06 320 GLY A N 1
ATOM 2521 C CA . GLY A 1 320 ? 5.684 21.490 120.588 1.00 23.83 320 GLY A CA 1
ATOM 2522 C C . GLY A 1 320 ? 4.349 20.961 120.122 1.00 24.54 320 GLY A C 1
ATOM 2523 O O . GLY A 1 320 ? 4.080 19.780 120.207 1.00 24.17 320 GLY A O 1
ATOM 2524 N N . LEU A 1 321 ? 3.500 21.877 119.652 1.00 24.32 321 LEU A N 1
ATOM 2525 C CA . LEU A 1 321 ? 2.179 21.525 119.102 1.00 24.50 321 LEU A CA 1
ATOM 2526 C C . LEU A 1 321 ? 2.201 21.771 117.600 1.00 25.74 321 LEU A C 1
ATOM 2527 O O . LEU A 1 321 ? 2.964 22.628 117.136 1.00 26.59 321 LEU A O 1
ATOM 2532 N N . PRO A 1 322 ? 1.372 21.044 116.830 1.00 26.95 322 PRO A N 1
ATOM 2533 C CA . PRO A 1 322 ? 0.375 20.057 117.224 1.00 27.63 322 PRO A CA 1
ATOM 2534 C C . PRO A 1 322 ? 0.974 18.741 117.752 1.00 28.67 322 PRO A C 1
ATOM 2535 O O . PRO A 1 322 ? 2.134 18.424 117.420 1.00 30.20 322 PRO A O 1
ATOM 2539 N N . PRO A 1 323 ? 0.206 18.002 118.569 1.00 29.70 323 PRO A N 1
ATOM 2540 C CA . PRO A 1 323 ? 0.683 16.804 119.284 1.00 30.11 323 PRO A CA 1
ATOM 2541 C C . PRO A 1 323 ? 0.820 15.556 118.427 1.00 31.84 323 PRO A C 1
ATOM 2542 O O . PRO A 1 323 ? 0.155 14.520 118.708 1.00 32.52 323 PRO A O 1
ATOM 2546 N N . HIS A 1 324 ? 1.709 15.639 117.434 1.00 31.48 324 HIS A N 1
ATOM 2547 C CA . HIS A 1 324 ? 2.028 14.530 116.550 1.00 32.00 324 HIS A CA 1
ATOM 2548 C C . HIS A 1 324 ? 3.239 13.725 117.049 1.00 30.75 324 HIS A C 1
ATOM 2549 O O . HIS A 1 324 ? 4.389 13.968 116.656 1.00 31.02 324 HIS A O 1
ATOM 2556 N N . PHE A 1 325 ? 2.941 12.767 117.922 1.00 28.97 325 PHE A N 1
ATOM 2557 C CA . PHE A 1 325 ? 3.963 12.004 118.678 1.00 28.06 325 PHE A CA 1
ATOM 2558 C C . PHE A 1 325 ? 3.929 10.524 118.345 1.00 28.43 325 PHE A C 1
ATOM 2559 O O . PHE A 1 325 ? 2.863 9.958 118.132 1.00 29.20 325 PHE A O 1
ATOM 2567 N N . ASN A 1 326 ? 5.108 9.906 118.335 1.00 27.09 326 ASN A N 1
ATOM 2568 C CA . ASN A 1 326 ? 5.271 8.478 118.128 1.00 27.61 326 ASN A CA 1
ATOM 2569 C C . ASN A 1 326 ? 5.592 7.945 119.530 1.00 26.99 326 ASN A C 1
ATOM 2570 O O . ASN A 1 326 ? 6.618 8.321 120.111 1.00 26.29 326 ASN A O 1
ATOM 2575 N N . ILE A 1 327 ? 4.695 7.148 120.107 1.00 25.73 327 ILE A N 1
ATOM 2576 C CA . ILE A 1 327 ? 4.796 6.778 121.522 1.00 25.11 327 ILE A CA 1
ATOM 2577 C C . ILE A 1 327 ? 4.811 5.268 121.710 1.00 25.24 327 ILE A C 1
ATOM 2578 O O . ILE A 1 327 ? 3.952 4.553 121.169 1.00 23.94 327 ILE A O 1
ATOM 2583 N N . LYS A 1 328 ? 5.776 4.786 122.493 1.00 23.45 328 LYS A N 1
ATOM 2584 C CA . LYS A 1 328 ? 6.050 3.359 122.580 1.00 24.33 328 LYS A CA 1
ATOM 2585 C C . LYS A 1 328 ? 6.324 2.943 124.020 1.00 23.91 328 LYS A C 1
ATOM 2586 O O . LYS A 1 328 ? 6.810 3.724 124.831 1.00 22.60 328 LYS A O 1
ATOM 2592 N N . ILE A 1 329 ? 5.978 1.701 124.321 1.00 23.71 329 ILE A N 1
ATOM 2593 C CA . ILE A 1 329 ? 6.361 1.095 125.582 1.00 24.13 329 ILE A CA 1
ATOM 2594 C C . ILE A 1 329 ? 7.284 -0.057 125.228 1.00 25.11 329 ILE A C 1
ATOM 2595 O O . ILE A 1 329 ? 7.012 -0.839 124.309 1.00 24.94 329 ILE A O 1
ATOM 2600 N N . ILE A 1 330 ? 8.402 -0.129 125.941 1.00 24.67 330 ILE A N 1
ATOM 2601 C CA . ILE A 1 330 ? 9.448 -1.103 125.631 1.00 25.32 330 ILE A CA 1
ATOM 2602 C C . ILE A 1 330 ? 9.619 -2.033 126.841 1.00 25.16 330 ILE A C 1
ATOM 2603 O O . ILE A 1 330 ? 9.796 -1.564 127.969 1.00 24.86 330 ILE A O 1
ATOM 2608 N N . ALA A 1 331 ? 9.533 -3.343 126.624 1.00 24.70 331 ALA A N 1
ATOM 2609 C CA . ALA A 1 331 ? 9.867 -4.314 127.656 1.00 24.97 331 ALA A CA 1
ATOM 2610 C C . ALA A 1 331 ? 11.335 -4.606 127.420 1.00 24.77 331 ALA A C 1
ATOM 2611 O O . ALA A 1 331 ? 11.739 -5.003 126.317 1.00 25.59 331 ALA A O 1
ATOM 2613 N N . VAL A 1 332 ? 12.140 -4.301 128.436 1.00 25.61 332 VAL A N 1
ATOM 2614 C CA . VAL A 1 332 ? 13.595 -4.345 128.328 1.00 24.62 332 VAL A CA 1
ATOM 2615 C C . VAL A 1 332 ? 14.017 -5.702 128.871 1.00 25.32 332 VAL A C 1
ATOM 2616 O O . VAL A 1 332 ? 13.578 -6.089 129.942 1.00 23.47 332 VAL A O 1
ATOM 2620 N N . PRO A 1 333 ? 14.859 -6.428 128.125 1.00 26.13 333 PRO A N 1
ATOM 2621 C CA . PRO A 1 333 ? 15.341 -7.716 128.675 1.00 27.86 333 PRO A CA 1
ATOM 2622 C C . PRO A 1 333 ? 16.199 -7.487 129.932 1.00 28.24 333 PRO A C 1
ATOM 2623 O O . PRO A 1 333 ? 16.880 -6.460 130.021 1.00 27.97 333 PRO A O 1
ATOM 2627 N N . PRO A 1 334 ? 16.148 -8.420 130.903 1.00 28.62 334 PRO A N 1
ATOM 2628 C CA . PRO A 1 334 ? 16.926 -8.260 132.136 1.00 28.84 334 PRO A CA 1
ATOM 2629 C C . PRO A 1 334 ? 18.367 -8.037 131.753 1.00 28.62 334 PRO A C 1
ATOM 2630 O O . PRO A 1 334 ? 18.804 -8.491 130.685 1.00 27.79 334 PRO A O 1
ATOM 2634 N N . LYS A 1 335 ? 19.078 -7.270 132.584 1.00 29.52 335 LYS A N 1
ATOM 2635 C CA . LYS A 1 335 ? 20.489 -6.960 132.334 1.00 29.43 335 LYS A CA 1
ATOM 2636 C C . LYS A 1 335 ? 20.807 -6.111 131.098 1.00 30.16 335 LYS A C 1
ATOM 2637 O O . LYS A 1 335 ? 21.986 -5.914 130.776 1.00 30.22 335 LYS A O 1
ATOM 2643 N N . ASN A 1 336 ? 19.787 -5.558 130.410 1.00 28.45 336 ASN A N 1
ATOM 2644 C CA . ASN A 1 336 ? 20.038 -4.730 129.248 1.00 28.33 336 ASN A CA 1
ATOM 2645 C C . ASN A 1 336 ? 19.506 -3.272 129.325 1.00 27.52 336 ASN A C 1
ATOM 2646 O O . ASN A 1 336 ? 19.482 -2.583 128.287 1.00 28.25 336 ASN A O 1
ATOM 2651 N N . LEU A 1 337 ? 19.114 -2.844 130.520 1.00 27.76 337 LEU A N 1
ATOM 2652 C CA . LEU A 1 337 ? 18.466 -1.505 130.716 1.00 27.97 337 LEU A CA 1
ATOM 2653 C C . LEU A 1 337 ? 19.453 -0.388 130.453 1.00 28.52 337 LEU A C 1
ATOM 2654 O O . LEU A 1 337 ? 19.217 0.497 129.651 1.00 27.93 337 LEU A O 1
ATOM 2659 N N . SER A 1 338 ? 20.609 -0.463 131.105 1.00 29.04 338 SER A N 1
ATOM 2660 C CA . SER A 1 338 ? 21.646 0.519 130.852 1.00 30.47 338 SER A CA 1
ATOM 2661 C C . SER A 1 338 ? 22.016 0.634 129.346 1.00 29.83 338 SER A C 1
ATOM 2662 O O . SER A 1 338 ? 22.108 1.732 128.793 1.00 30.61 338 SER A O 1
ATOM 2665 N N . LYS A 1 339 ? 22.204 -0.484 128.649 1.00 31.11 339 LYS A N 1
ATOM 2666 C CA . LYS A 1 339 ? 22.446 -0.481 127.212 1.00 32.63 339 LYS A CA 1
ATOM 2667 C C . LYS A 1 339 ? 21.300 0.057 126.312 1.00 32.83 339 LYS A C 1
ATOM 2668 O O . LYS A 1 339 ? 21.532 0.767 125.327 1.00 32.83 339 LYS A O 1
ATOM 2674 N N . CYS A 1 340 ? 20.075 -0.341 126.622 1.00 32.91 340 CYS A N 1
ATOM 2675 C CA . CYS A 1 340 ? 18.914 0.137 125.886 1.00 31.97 340 CYS A CA 1
ATOM 2676 C C . CYS A 1 340 ? 18.833 1.669 126.006 1.00 30.77 340 CYS A C 1
ATOM 2677 O O . CYS A 1 340 ? 18.706 2.383 125.010 1.00 29.93 340 CYS A O 1
ATOM 2680 N N . LYS A 1 341 ? 18.943 2.155 127.233 1.00 30.65 341 LYS A N 1
ATOM 2681 C CA . LYS A 1 341 ? 18.932 3.601 127.488 1.00 30.89 341 LYS A CA 1
ATOM 2682 C C . LYS A 1 341 ? 20.012 4.306 126.683 1.00 31.48 341 LYS A C 1
ATOM 2683 O O . LYS A 1 341 ? 19.763 5.313 126.018 1.00 30.47 341 LYS A O 1
ATOM 2689 N N . SER A 1 342 ? 21.239 3.773 126.715 1.00 32.54 342 SER A N 1
ATOM 2690 C CA . SER A 1 342 ? 22.335 4.447 126.016 1.00 32.28 342 SER A CA 1
ATOM 2691 C C . SER A 1 342 ? 22.155 4.453 124.494 1.00 31.11 342 SER A C 1
ATOM 2692 O O . SER A 1 342 ? 22.468 5.435 123.849 1.00 31.07 342 SER A O 1
ATOM 2695 N N . GLU A 1 343 ? 21.624 3.368 123.917 1.00 30.90 343 GLU A N 1
ATOM 2696 C CA . GLU A 1 343 ? 21.319 3.296 122.497 1.00 31.04 343 GLU A CA 1
ATOM 2697 C C . GLU A 1 343 ? 20.218 4.281 122.071 1.00 30.75 343 GLU A C 1
ATOM 2698 O O . GLU A 1 343 ? 20.284 4.879 120.999 1.00 31.49 343 GLU A O 1
ATOM 2704 N N . LEU A 1 344 ? 19.206 4.416 122.925 1.00 30.25 344 LEU A N 1
ATOM 2705 C CA . LEU A 1 344 ? 18.124 5.385 122.696 1.00 29.25 344 LEU A CA 1
ATOM 2706 C C . LEU A 1 344 ? 18.654 6.830 122.713 1.00 29.31 344 LEU A C 1
ATOM 2707 O O . LEU A 1 344 ? 18.297 7.639 121.852 1.00 29.54 344 LEU A O 1
ATOM 2712 N N . ILE A 1 345 ? 19.507 7.125 123.685 1.00 29.57 345 ILE A N 1
ATOM 2713 C CA . ILE A 1 345 ? 20.155 8.442 123.804 1.00 30.92 345 ILE A CA 1
ATOM 2714 C C . ILE A 1 345 ? 21.049 8.777 122.594 1.00 31.49 345 ILE A C 1
ATOM 2715 O O . ILE A 1 345 ? 20.981 9.879 122.040 1.00 31.14 345 ILE A O 1
ATOM 2720 N N . ASP A 1 346 ? 21.862 7.819 122.148 1.00 32.44 346 ASP A N 1
ATOM 2721 C CA . ASP A 1 346 ? 22.640 8.010 120.923 1.00 33.00 346 ASP A CA 1
ATOM 2722 C C . ASP A 1 346 ? 21.799 8.320 119.692 1.00 33.14 346 ASP A C 1
ATOM 2723 O O . ASP A 1 346 ? 22.179 9.161 118.888 1.00 32.20 346 ASP A O 1
ATOM 2728 N N . ALA A 1 347 ? 20.642 7.652 119.568 1.00 32.04 347 ALA A N 1
ATOM 2729 C CA . ALA A 1 347 ? 19.808 7.759 118.386 1.00 31.23 347 ALA A CA 1
ATOM 2730 C C . ALA A 1 347 ? 18.947 9.008 118.391 1.00 31.10 347 ALA A C 1
ATOM 2731 O O . ALA A 1 347 ? 18.720 9.592 117.343 1.00 32.32 347 ALA A O 1
ATOM 2733 N N . PHE A 1 348 ? 18.466 9.406 119.571 1.00 30.15 348 PHE A N 1
ATOM 2734 C CA . PHE A 1 348 ? 17.446 10.463 119.663 1.00 29.55 348 PHE A CA 1
ATOM 2735 C C . PHE A 1 348 ? 17.809 11.635 120.570 1.00 29.17 348 PHE A C 1
ATOM 2736 O O . PHE A 1 348 ? 17.025 12.583 120.675 1.00 28.96 348 PHE A O 1
ATOM 2744 N N . GLY A 1 349 ? 18.973 11.577 121.229 1.00 29.49 349 GLY A N 1
ATOM 2745 C CA . GLY A 1 349 ? 19.392 12.650 122.132 1.00 29.70 349 GLY A CA 1
ATOM 2746 C C . GLY A 1 349 ? 19.479 14.022 121.462 1.00 29.70 349 GLY A C 1
ATOM 2747 O O . GLY A 1 349 ? 19.431 15.042 122.150 1.00 29.47 349 GLY A O 1
ATOM 2748 N N . PHE A 1 350 ? 19.598 14.047 120.134 1.00 29.29 350 PHE A N 1
ATOM 2749 C CA . PHE A 1 350 ? 19.604 15.312 119.363 1.00 29.77 350 PHE A CA 1
ATOM 2750 C C . PHE A 1 350 ? 18.341 16.133 119.582 1.00 29.82 350 PHE A C 1
ATOM 2751 O O . PHE A 1 350 ? 18.356 17.354 119.448 1.00 29.29 350 PHE A O 1
ATOM 2759 N N . LEU A 1 351 ? 17.247 15.450 119.919 1.00 29.36 351 LEU A N 1
ATOM 2760 C CA . LEU A 1 351 ? 15.970 16.127 120.133 1.00 30.57 351 LEU A CA 1
ATOM 2761 C C . LEU A 1 351 ? 16.048 17.144 121.269 1.00 31.14 351 LEU A C 1
ATOM 2762 O O . LEU A 1 351 ? 15.256 18.096 121.329 1.00 32.04 351 LEU A O 1
ATOM 2767 N N . GLY A 1 352 ? 16.992 16.922 122.173 1.00 32.40 352 GLY A N 1
ATOM 2768 C CA . GLY A 1 352 ? 17.189 17.771 123.356 1.00 33.25 352 GLY A CA 1
ATOM 2769 C C . GLY A 1 352 ? 18.055 18.983 123.074 1.00 34.07 352 GLY A C 1
ATOM 2770 O O . GLY A 1 352 ? 18.224 19.843 123.946 1.00 34.55 352 GLY A O 1
ATOM 2771 N N . GLY A 1 353 ? 18.598 19.042 121.861 1.00 33.84 353 GLY A N 1
ATOM 2772 C CA . GLY A 1 353 ? 19.524 20.095 121.432 1.00 36.16 353 GLY A CA 1
ATOM 2773 C C . GLY A 1 353 ? 20.952 19.647 121.697 1.00 37.66 353 GLY A C 1
ATOM 2774 O O . GLY A 1 353 ? 21.222 19.011 122.705 1.00 36.91 353 GLY A O 1
ATOM 2775 N N . ASN A 1 354 ? 21.879 19.985 120.806 1.00 40.64 354 ASN A N 1
ATOM 2776 C CA . ASN A 1 354 ? 23.277 19.534 120.959 1.00 43.03 354 ASN A CA 1
ATOM 2777 C C . ASN A 1 354 ? 23.925 19.926 122.299 1.00 44.65 354 ASN A C 1
ATOM 2778 O O . ASN A 1 354 ? 24.844 19.244 122.768 1.00 44.12 354 ASN A O 1
ATOM 2783 N N . ALA A 1 355 ? 23.421 20.998 122.925 1.00 46.47 355 ALA A N 1
ATOM 2784 C CA . ALA A 1 355 ? 24.019 21.533 124.160 1.00 49.20 355 ALA A CA 1
ATOM 2785 C C . ALA A 1 355 ? 23.720 20.757 125.443 1.00 50.89 355 ALA A C 1
ATOM 2786 O O . ALA A 1 355 ? 24.296 21.044 126.503 1.00 51.52 355 ALA A O 1
ATOM 2788 N N . PHE A 1 356 ? 22.841 19.767 125.349 1.00 53.20 356 PHE A N 1
ATOM 2789 C CA . PHE A 1 356 ? 22.318 19.095 126.535 1.00 55.21 356 PHE A CA 1
ATOM 2790 C C . PHE A 1 356 ? 22.767 17.628 126.698 1.00 57.08 356 PHE A C 1
ATOM 2791 O O . PHE A 1 356 ? 21.964 16.756 127.077 1.00 57.50 356 PHE A O 1
ATOM 2799 N N . MET A 1 357 ? 24.047 17.364 126.436 1.00 59.11 357 MET A N 1
ATOM 2800 C CA . MET A 1 357 ? 24.606 16.008 126.562 1.00 61.02 357 MET A CA 1
ATOM 2801 C C . MET A 1 357 ? 25.010 15.686 128.006 1.00 60.98 357 MET A C 1
ATOM 2802 O O . MET A 1 357 ? 25.810 14.771 128.273 1.00 61.52 357 MET A O 1
ATOM 2807 N N . TYR A 1 382 ? 16.809 14.793 134.174 1.00 45.03 382 TYR A N 1
ATOM 2808 C CA . TYR A 1 382 ? 16.928 15.083 132.755 1.00 44.12 382 TYR A CA 1
ATOM 2809 C C . TYR A 1 382 ? 17.192 13.816 131.944 1.00 42.27 382 TYR A C 1
ATOM 2810 O O . TYR A 1 382 ? 18.065 13.019 132.308 1.00 43.07 382 TYR A O 1
ATOM 2819 N N . GLU A 1 383 ? 16.400 13.601 130.891 1.00 38.27 383 GLU A N 1
ATOM 2820 C CA . GLU A 1 383 ? 16.853 12.846 129.722 1.00 34.89 383 GLU A CA 1
ATOM 2821 C C . GLU A 1 383 ? 16.744 13.827 128.561 1.00 32.83 383 GLU A C 1
ATOM 2822 O O . GLU A 1 383 ? 15.973 14.770 128.662 1.00 32.72 383 GLU A O 1
ATOM 2828 N N . PRO A 1 384 ? 17.542 13.641 127.490 1.00 32.03 384 PRO A N 1
ATOM 2829 C CA . PRO A 1 384 ? 17.513 14.560 126.342 1.00 31.19 384 PRO A CA 1
ATOM 2830 C C . PRO A 1 384 ? 16.236 14.468 125.466 1.00 29.85 384 PRO A C 1
ATOM 2831 O O . PRO A 1 384 ? 16.113 15.180 124.493 1.00 30.55 384 PRO A O 1
ATOM 2835 N N . PHE A 1 385 ? 15.306 13.597 125.836 1.00 28.42 385 PHE A N 1
ATOM 2836 C CA . PHE A 1 385 ? 13.994 13.488 125.144 1.00 26.50 385 PHE A CA 1
ATOM 2837 C C . PHE A 1 385 ? 13.048 12.792 126.111 1.00 25.89 385 PHE A C 1
ATOM 2838 O O . PHE A 1 385 ? 13.437 12.422 127.223 1.00 23.77 385 PHE A O 1
ATOM 2846 N N . VAL A 1 386 ? 11.786 12.635 125.705 1.00 23.41 386 VAL A N 1
ATOM 2847 C CA . VAL A 1 386 ? 10.784 12.134 126.618 1.00 22.77 386 VAL A CA 1
ATOM 2848 C C . VAL A 1 386 ? 10.930 10.620 126.779 1.00 23.10 386 VAL A C 1
ATOM 2849 O O . VAL A 1 386 ? 10.593 9.844 125.862 1.00 22.80 386 VAL A O 1
ATOM 2853 N N . MET A 1 387 ? 11.471 10.221 127.933 1.00 22.94 387 MET A N 1
ATOM 2854 C CA . MET A 1 387 ? 11.805 8.821 128.236 1.00 24.45 387 MET A CA 1
ATOM 2855 C C . MET A 1 387 ? 11.677 8.610 129.737 1.00 23.01 387 MET A C 1
ATOM 2856 O O . MET A 1 387 ? 12.274 9.374 130.538 1.00 23.24 387 MET A O 1
ATOM 2861 N N . TYR A 1 388 ? 10.878 7.614 130.140 1.00 21.92 388 TYR A N 1
ATOM 2862 C CA . TYR A 1 388 ? 10.685 7.268 131.547 1.00 22.08 388 TYR A CA 1
ATOM 2863 C C . TYR A 1 388 ? 10.943 5.795 131.744 1.00 22.84 388 TYR A C 1
ATOM 2864 O O . TYR A 1 388 ? 10.511 4.991 130.947 1.00 21.97 388 TYR A O 1
ATOM 2873 N N . ILE A 1 389 ? 11.646 5.475 132.825 1.00 23.17 389 ILE A N 1
ATOM 2874 C CA . ILE A 1 389 ? 11.958 4.099 133.186 1.00 23.58 389 ILE A CA 1
ATOM 2875 C C . ILE A 1 389 ? 11.052 3.688 134.335 1.00 23.20 389 ILE A C 1
ATOM 2876 O O . ILE A 1 389 ? 10.925 4.387 135.361 1.00 23.39 389 ILE A O 1
ATOM 2881 N N . ILE A 1 390 ? 10.424 2.520 134.174 1.00 23.47 390 ILE A N 1
ATOM 2882 C CA . ILE A 1 390 ? 9.486 1.975 135.151 1.00 24.12 390 ILE A CA 1
ATOM 2883 C C . ILE A 1 390 ? 9.997 0.598 135.607 1.00 24.47 390 ILE A C 1
ATOM 2884 O O . ILE A 1 390 ? 10.161 -0.324 134.792 1.00 23.99 390 ILE A O 1
ATOM 2889 N N . ASN A 1 391 ? 10.248 0.494 136.904 1.00 25.59 391 ASN A N 1
ATOM 2890 C CA . ASN A 1 391 ? 10.839 -0.741 137.472 1.00 26.71 391 ASN A CA 1
ATOM 2891 C C . ASN A 1 391 ? 9.729 -1.596 138.068 1.00 27.74 391 ASN A C 1
ATOM 2892 O O . ASN A 1 391 ? 9.209 -1.278 139.127 1.00 28.28 391 ASN A O 1
ATOM 2897 N N . LEU A 1 392 ? 9.358 -2.658 137.354 1.00 29.21 392 LEU A N 1
ATOM 2898 C CA . LEU A 1 392 ? 8.291 -3.570 137.793 1.00 30.88 392 LEU A CA 1
ATOM 2899 C C . LEU A 1 392 ? 8.866 -4.919 138.269 1.00 32.28 392 LEU A C 1
ATOM 2900 O O . LEU A 1 392 ? 10.102 -5.092 138.295 1.00 31.93 392 LEU A O 1
#